Protein AF-A0A7J3DI89-F1 (afdb_monomer)

pLDDT: mean 82.41, std 19.72, range [38.94, 98.44]

Secondary structure (DSSP, 8-state):
---------------------------------------------------HHHHHHHHHHHHHHHHHHHHHHHHHHHHHHHHHHHHHHHHHHHHHHHHHHHHHHHHHHHHHHHHHHHHHHHHHHHHHHHHHHHHHHHHHHHHHHHHHHHHHT-BSTTS-B-HHHHHHHHHHHHHHHHHHHHHHHHHHHHHHHHHHHHHHHHHHHHHHHHHHHHHHHHHHHHHHHHHHHHHHHHHHHHHHHHHHHHHHHHHHHHHHHHHT-

Structure (mmCIF, N/CA/C/O backbone):
data_AF-A0A7J3DI89-F1
#
_entry.id   AF-A0A7J3DI89-F1
#
loop_
_atom_site.group_PDB
_atom_site.id
_atom_site.type_symbol
_atom_site.label_atom_id
_atom_site.label_alt_id
_atom_site.label_comp_id
_atom_site.label_asym_id
_atom_site.label_entity_id
_atom_site.label_seq_id
_atom_site.pdbx_PDB_ins_code
_atom_site.Cartn_x
_atom_site.Cartn_y
_atom_site.Cartn_z
_atom_site.occupancy
_atom_site.B_iso_or_equiv
_atom_site.auth_seq_id
_atom_site.auth_comp_id
_atom_site.auth_asym_id
_atom_site.auth_atom_id
_atom_site.pdbx_PDB_model_num
ATOM 1 N N . MET A 1 1 ? 3.814 -34.323 23.844 1.00 44.25 1 MET A N 1
ATOM 2 C CA . MET A 1 1 ? 3.092 -33.274 23.099 1.00 44.25 1 MET A CA 1
ATOM 3 C C . MET A 1 1 ? 3.954 -32.032 23.257 1.00 44.25 1 MET A C 1
ATOM 5 O O . MET A 1 1 ? 3.840 -31.385 24.275 1.00 44.25 1 MET A O 1
ATOM 9 N N . GLY A 1 2 ? 5.024 -31.826 22.499 1.00 40.09 2 GLY A N 1
ATOM 10 C CA . GLY A 1 2 ? 5.117 -31.860 21.042 1.00 40.09 2 GLY A CA 1
ATOM 11 C C . GLY A 1 2 ? 5.154 -30.407 20.564 1.00 40.09 2 GLY A C 1
ATOM 12 O O . GLY A 1 2 ? 4.215 -29.974 19.911 1.00 40.09 2 GLY A O 1
ATOM 13 N N . GLU A 1 3 ? 6.165 -29.668 21.029 1.00 50.03 3 GLU A N 1
ATOM 14 C CA . GLU A 1 3 ? 6.435 -28.261 20.726 1.00 50.03 3 GLU A CA 1
ATOM 15 C C . GLU A 1 3 ? 7.038 -28.145 19.322 1.00 50.03 3 GLU A C 1
ATOM 17 O O . GLU A 1 3 ? 7.956 -28.890 18.981 1.00 50.03 3 GLU A O 1
ATOM 22 N N . HIS A 1 4 ? 6.526 -27.212 18.522 1.00 48.00 4 HIS A N 1
ATOM 23 C CA . HIS A 1 4 ? 7.182 -26.718 17.315 1.00 48.00 4 HIS A CA 1
ATOM 24 C C . HIS A 1 4 ? 6.961 -25.205 17.246 1.00 48.00 4 HIS A C 1
ATOM 26 O O . HIS A 1 4 ? 5.908 -24.732 16.825 1.00 48.00 4 HIS A O 1
ATOM 32 N N . GLU A 1 5 ? 7.966 -24.469 17.712 1.00 47.12 5 GLU A N 1
ATOM 33 C CA . GLU A 1 5 ? 8.233 -23.089 17.322 1.00 47.12 5 GLU A CA 1
ATOM 34 C C . GLU A 1 5 ? 9.049 -23.137 16.022 1.00 47.12 5 GLU A C 1
ATOM 36 O O . GLU A 1 5 ? 10.119 -23.745 15.978 1.00 47.12 5 GLU A O 1
ATOM 41 N N . GLU A 1 6 ? 8.539 -22.535 14.948 1.00 48.19 6 GLU A N 1
ATOM 42 C CA . GLU A 1 6 ? 9.318 -22.252 13.739 1.00 48.19 6 GLU A CA 1
ATOM 43 C C . GLU A 1 6 ? 9.561 -20.741 13.662 1.00 48.19 6 GLU A C 1
ATOM 45 O O . GLU A 1 6 ? 8.720 -19.963 13.209 1.00 48.19 6 GLU A O 1
ATOM 50 N N . GLU A 1 7 ? 10.735 -20.327 14.137 1.00 38.94 7 GLU A N 1
ATOM 51 C CA . GLU A 1 7 ? 11.311 -19.012 13.877 1.00 38.94 7 GLU A CA 1
ATOM 52 C C . GLU A 1 7 ? 11.854 -18.965 12.441 1.00 38.94 7 GLU A C 1
ATOM 54 O O . GLU A 1 7 ? 12.859 -19.594 12.104 1.00 38.94 7 GLU A O 1
ATOM 59 N N . HIS A 1 8 ? 11.220 -18.173 11.577 1.00 42.50 8 HIS A N 1
ATOM 60 C CA . HIS A 1 8 ? 11.793 -17.803 10.286 1.00 42.50 8 HIS A CA 1
ATOM 61 C C . HIS A 1 8 ? 12.738 -16.605 10.448 1.00 42.50 8 HIS A C 1
ATOM 63 O O . HIS A 1 8 ? 12.342 -15.447 10.322 1.00 42.50 8 HIS A O 1
ATOM 69 N N . VAL A 1 9 ? 14.019 -16.894 10.681 1.00 42.16 9 VAL A N 1
ATOM 70 C CA . VAL A 1 9 ? 15.119 -15.938 10.501 1.00 42.16 9 VAL A CA 1
ATOM 71 C C . VAL A 1 9 ? 15.493 -15.922 9.018 1.00 42.16 9 VAL A C 1
ATOM 73 O O . VAL A 1 9 ? 16.130 -16.845 8.511 1.00 42.16 9 VAL A O 1
ATOM 76 N N . ILE A 1 10 ? 15.086 -14.878 8.294 1.00 48.75 10 ILE A N 1
ATOM 77 C CA . ILE A 1 10 ? 15.559 -14.643 6.926 1.00 48.75 10 ILE A CA 1
ATOM 78 C C . ILE A 1 10 ? 16.937 -13.987 7.010 1.00 48.75 10 ILE A C 1
ATOM 80 O O . ILE A 1 10 ? 17.085 -12.819 7.372 1.00 48.75 10 ILE A O 1
ATOM 84 N N . ALA A 1 11 ? 17.945 -14.788 6.674 1.00 40.91 11 ALA A N 1
ATOM 85 C CA . ALA A 1 11 ? 19.331 -14.397 6.504 1.00 40.91 11 ALA A CA 1
ATOM 86 C C . ALA A 1 11 ? 19.460 -13.212 5.532 1.00 40.91 11 ALA A C 1
ATOM 88 O O . ALA A 1 11 ? 19.105 -13.305 4.358 1.00 40.91 11 ALA A O 1
ATOM 89 N N . SER A 1 12 ? 20.008 -12.107 6.034 1.00 43.69 12 SER A N 1
ATOM 90 C CA . SER A 1 12 ? 20.491 -10.975 5.242 1.00 43.69 12 SER A CA 1
ATOM 91 C C . SER A 1 12 ? 22.017 -11.011 5.227 1.00 43.69 12 SER A C 1
ATOM 93 O O . SER A 1 12 ? 22.670 -10.151 5.801 1.00 43.69 12 SER A O 1
ATOM 95 N N . ASP A 1 13 ? 22.574 -12.037 4.591 1.00 48.53 13 ASP A N 1
ATOM 96 C CA . ASP A 1 13 ? 23.994 -12.134 4.264 1.00 48.53 13 ASP A CA 1
ATOM 97 C C . ASP A 1 13 ? 24.082 -12.420 2.770 1.00 48.53 13 ASP A C 1
ATOM 99 O O . ASP A 1 13 ? 23.703 -13.502 2.340 1.00 48.53 13 ASP A O 1
ATOM 103 N N . ILE A 1 14 ? 24.499 -11.417 1.994 1.00 47.44 14 ILE A N 1
ATOM 104 C CA . ILE A 1 14 ? 25.192 -11.469 0.692 1.00 47.44 14 ILE A CA 1
ATOM 105 C C . ILE A 1 14 ? 25.153 -10.033 0.145 1.00 47.44 14 ILE A C 1
ATOM 107 O O . ILE A 1 14 ? 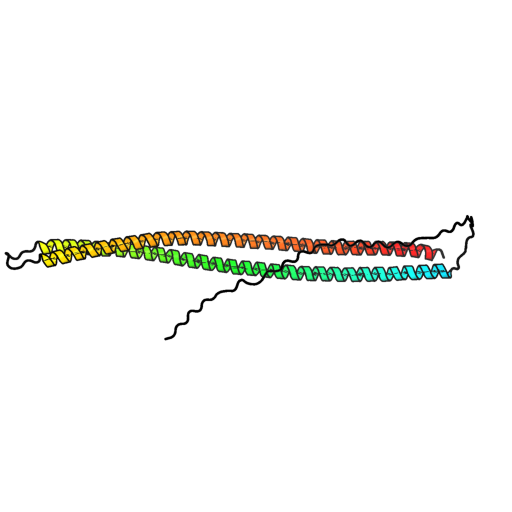24.157 -9.607 -0.431 1.00 47.44 14 ILE A O 1
ATOM 111 N N . LEU A 1 15 ? 26.233 -9.275 0.370 1.00 42.22 15 LEU A N 1
ATOM 112 C CA . LEU A 1 15 ? 26.910 -8.411 -0.617 1.00 42.22 15 LEU A CA 1
ATOM 113 C C . LEU A 1 15 ? 27.990 -7.552 0.065 1.00 42.22 15 LEU A C 1
ATOM 115 O O . LEU A 1 15 ? 27.934 -6.327 0.112 1.00 42.22 15 LEU A O 1
ATOM 119 N N . GLU A 1 16 ? 29.048 -8.215 0.527 1.00 46.34 16 GLU A N 1
ATOM 120 C CA . GLU A 1 16 ? 30.387 -7.632 0.493 1.00 46.34 16 GLU A CA 1
ATOM 121 C C . GLU A 1 16 ? 31.036 -8.002 -0.847 1.00 46.34 16 GLU A C 1
ATOM 123 O O . GLU A 1 16 ? 31.218 -9.186 -1.136 1.00 46.34 16 GLU A O 1
ATOM 128 N N . LYS A 1 17 ? 31.457 -7.006 -1.637 1.00 47.22 17 LYS A N 1
ATOM 129 C CA . LYS A 1 17 ? 32.813 -7.005 -2.215 1.00 47.22 17 LYS A CA 1
ATOM 130 C C . LYS A 1 17 ? 33.185 -5.661 -2.838 1.00 47.22 17 LYS A C 1
ATOM 132 O O . LYS A 1 17 ? 32.788 -5.307 -3.942 1.00 47.22 17 LYS A O 1
ATOM 137 N N . LYS A 1 18 ? 34.047 -4.957 -2.100 1.00 48.12 18 LYS A N 1
ATOM 138 C CA . LYS A 1 18 ? 35.023 -3.980 -2.593 1.00 48.12 18 LYS A CA 1
ATOM 139 C C . LYS A 1 18 ? 35.727 -4.484 -3.858 1.00 48.12 18 LYS A C 1
ATOM 141 O O . LYS A 1 18 ? 36.317 -5.561 -3.841 1.00 48.12 18 LYS A O 1
ATOM 146 N N . SER A 1 19 ? 35.848 -3.620 -4.860 1.00 42.22 19 SER A N 1
ATOM 147 C CA . SER A 1 19 ? 36.993 -3.633 -5.775 1.00 42.22 19 SER A CA 1
ATOM 148 C C . SER A 1 19 ? 37.432 -2.199 -6.060 1.00 42.22 19 SER A C 1
ATOM 150 O O . SER A 1 19 ? 36.927 -1.535 -6.962 1.00 42.22 19 SER A O 1
ATOM 152 N N . GLY A 1 20 ? 38.375 -1.714 -5.252 1.00 45.75 20 GLY A N 1
ATOM 153 C CA . GLY A 1 20 ? 39.183 -0.555 -5.602 1.00 45.75 20 GLY A CA 1
ATOM 154 C C . GLY A 1 20 ? 40.185 -0.969 -6.674 1.00 45.75 20 GLY A C 1
ATOM 155 O O . GLY A 1 20 ? 41.036 -1.819 -6.422 1.00 45.75 20 GLY A O 1
ATOM 156 N N . VAL A 1 21 ? 40.083 -0.378 -7.861 1.00 44.47 21 VAL A N 1
ATOM 157 C CA . VAL A 1 21 ? 41.100 -0.515 -8.906 1.00 44.47 21 VAL A CA 1
ATOM 158 C C . VAL A 1 21 ? 41.979 0.729 -8.868 1.00 44.47 21 VAL A C 1
ATOM 160 O O . VAL A 1 21 ? 41.596 1.820 -9.280 1.00 44.47 21 VAL A O 1
ATOM 163 N N . ARG A 1 22 ? 43.168 0.529 -8.303 1.00 40.88 22 ARG A N 1
ATOM 164 C CA . ARG A 1 22 ? 44.315 1.433 -8.296 1.00 40.88 22 ARG A CA 1
ATOM 165 C C . ARG A 1 22 ? 44.999 1.312 -9.659 1.00 40.88 22 ARG A C 1
ATOM 167 O O . ARG A 1 22 ? 45.504 0.244 -9.987 1.00 40.88 22 ARG A O 1
ATOM 174 N N . ILE A 1 23 ? 45.004 2.379 -10.454 1.00 46.69 23 ILE A N 1
ATOM 175 C CA . ILE A 1 23 ? 45.762 2.423 -11.711 1.00 46.69 23 ILE A CA 1
ATOM 176 C C . ILE A 1 23 ? 47.217 2.752 -11.363 1.00 46.69 23 ILE A C 1
ATOM 178 O O . ILE A 1 23 ? 47.553 3.891 -11.039 1.00 46.69 23 ILE A O 1
ATOM 182 N N . GLU A 1 24 ? 48.072 1.731 -11.388 1.00 40.06 24 GLU A N 1
ATOM 183 C CA . GLU A 1 24 ? 49.523 1.889 -11.350 1.00 40.06 24 GLU A CA 1
ATOM 184 C C . GLU A 1 24 ? 50.034 2.360 -12.716 1.00 40.06 24 GLU A C 1
ATOM 186 O O . GLU A 1 24 ? 49.831 1.727 -13.751 1.00 40.06 24 GLU A O 1
ATOM 191 N N . LYS A 1 25 ? 50.712 3.507 -12.695 1.00 44.59 25 LYS A N 1
ATOM 192 C CA . LYS A 1 25 ? 51.474 4.077 -13.803 1.00 44.59 25 LYS A CA 1
ATOM 193 C C . LYS A 1 25 ? 52.801 3.317 -13.875 1.00 44.59 25 LYS A C 1
ATOM 195 O O . LYS A 1 25 ? 53.619 3.451 -12.967 1.00 44.59 25 LYS A O 1
ATOM 200 N N . LYS A 1 26 ? 53.016 2.519 -14.923 1.00 49.62 26 LYS A N 1
ATOM 201 C CA . LYS A 1 26 ? 54.309 1.877 -15.188 1.00 49.62 26 LYS A CA 1
ATOM 202 C C . LYS A 1 26 ? 54.977 2.554 -16.380 1.00 49.62 26 LYS A C 1
ATOM 204 O O . LYS A 1 26 ? 54.492 2.482 -17.504 1.00 49.62 26 LYS A O 1
ATOM 209 N N . GLU A 1 27 ? 56.063 3.255 -16.082 1.00 43.47 27 GLU A N 1
ATOM 210 C CA . GLU A 1 27 ? 57.049 3.728 -17.044 1.00 43.47 27 GLU A CA 1
ATOM 211 C C . GLU A 1 27 ? 57.830 2.528 -17.596 1.00 43.47 27 GLU A C 1
ATOM 213 O O . GLU A 1 27 ? 58.336 1.718 -16.821 1.00 43.47 27 GLU A O 1
ATOM 218 N N . GLU A 1 28 ? 58.002 2.449 -18.916 1.00 42.56 28 GLU A N 1
ATOM 219 C CA . GLU A 1 28 ? 59.123 1.722 -19.514 1.00 42.56 28 GLU A CA 1
ATOM 220 C C . GLU A 1 28 ? 59.880 2.633 -20.483 1.00 42.56 28 GLU A C 1
ATOM 222 O O . GLU A 1 28 ? 59.472 2.920 -21.606 1.00 42.56 28 GLU A O 1
ATOM 227 N N . LYS A 1 29 ? 61.025 3.087 -19.976 1.00 43.28 29 LYS A N 1
ATOM 228 C CA . LYS A 1 29 ? 62.198 3.559 -20.705 1.00 43.28 29 LYS A CA 1
ATOM 229 C C . LYS A 1 29 ? 62.869 2.350 -21.364 1.00 43.28 29 LYS A C 1
ATOM 231 O O . LYS A 1 29 ? 63.247 1.432 -20.641 1.00 43.28 29 LYS A O 1
ATOM 236 N N . LYS A 1 30 ? 63.165 2.402 -22.666 1.00 47.31 30 LYS A N 1
ATOM 237 C CA . LYS A 1 30 ? 64.390 1.792 -23.216 1.00 47.31 30 LYS A CA 1
ATOM 238 C C . LYS A 1 30 ? 64.974 2.648 -24.334 1.00 47.31 30 LYS A C 1
ATOM 240 O O . LYS A 1 30 ? 64.349 2.895 -25.359 1.00 47.31 30 LYS A O 1
ATOM 245 N N . GLU A 1 31 ? 66.190 3.098 -24.056 1.00 42.34 31 GLU A N 1
ATOM 246 C CA . GLU A 1 31 ? 67.133 3.757 -24.947 1.00 42.34 31 GLU A CA 1
ATOM 247 C C . GLU A 1 31 ? 67.659 2.785 -26.013 1.00 42.34 31 GLU A C 1
ATOM 249 O O . GLU A 1 31 ? 67.883 1.605 -25.742 1.00 42.34 31 GLU A O 1
ATOM 254 N N . GLY A 1 32 ? 67.947 3.324 -27.195 1.00 43.09 32 GLY A N 1
ATOM 255 C CA . GLY A 1 32 ? 68.775 2.701 -28.223 1.00 43.09 32 GLY A CA 1
ATOM 256 C C . GLY A 1 32 ? 69.423 3.794 -29.070 1.00 43.09 32 GLY A C 1
ATOM 257 O O . GLY A 1 32 ? 68.753 4.428 -29.877 1.00 43.09 32 GLY A O 1
ATOM 258 N N . LYS A 1 33 ? 70.708 4.052 -28.810 1.00 41.81 33 LYS A N 1
ATOM 259 C CA . LYS A 1 33 ? 71.584 5.025 -29.483 1.00 41.81 33 LYS A CA 1
ATOM 260 C C . LYS A 1 33 ? 71.976 4.573 -30.904 1.00 41.81 33 LYS A C 1
ATOM 262 O O . LYS A 1 33 ? 72.326 3.410 -31.053 1.00 41.81 33 LYS A O 1
ATOM 267 N N . GLU A 1 34 ? 71.952 5.534 -31.843 1.00 40.03 34 GLU A N 1
ATOM 268 C CA . GLU A 1 34 ? 72.928 5.905 -32.913 1.00 40.03 34 GLU A CA 1
ATOM 269 C C . GLU A 1 34 ? 73.660 4.830 -33.769 1.00 40.03 34 GLU A C 1
ATOM 271 O O . GLU A 1 34 ? 73.941 3.748 -33.264 1.00 40.03 34 GLU A O 1
ATOM 276 N N . PRO A 1 35 ? 74.056 5.111 -35.046 1.00 53.78 35 PRO A N 1
ATOM 277 C CA . PRO A 1 35 ? 74.720 6.364 -35.455 1.00 53.78 35 PRO A CA 1
ATOM 278 C C . PRO A 1 35 ? 74.374 6.978 -36.833 1.00 53.78 35 PRO A C 1
ATOM 280 O O . PRO A 1 35 ? 73.856 6.335 -37.742 1.00 53.78 35 PRO A O 1
ATOM 283 N N . GLU A 1 36 ? 74.728 8.266 -36.933 1.00 46.75 36 GLU A N 1
ATOM 284 C CA . GLU A 1 36 ? 75.221 9.030 -38.093 1.00 46.75 36 GLU A CA 1
ATOM 285 C C . GLU A 1 36 ? 75.273 8.343 -39.472 1.00 46.75 36 GLU A C 1
ATOM 287 O O . GLU A 1 36 ? 75.928 7.315 -39.645 1.00 46.75 36 GLU A O 1
ATOM 292 N N . LYS A 1 37 ? 74.788 9.060 -40.500 1.00 43.22 37 LYS A N 1
ATOM 293 C CA . LYS A 1 37 ? 75.563 9.314 -41.731 1.00 43.22 37 LYS A CA 1
ATOM 294 C C . LYS A 1 37 ? 74.991 10.475 -42.551 1.00 43.22 37 LYS A C 1
ATOM 296 O O . LYS A 1 37 ? 73.831 10.476 -42.948 1.00 43.22 37 LYS A O 1
ATOM 301 N N . ARG A 1 38 ? 75.866 11.450 -42.813 1.00 48.59 38 ARG A N 1
ATOM 302 C CA . ARG A 1 38 ? 75.737 12.505 -43.825 1.00 48.59 38 ARG A CA 1
ATOM 303 C C . ARG A 1 38 ? 75.663 11.905 -45.238 1.00 48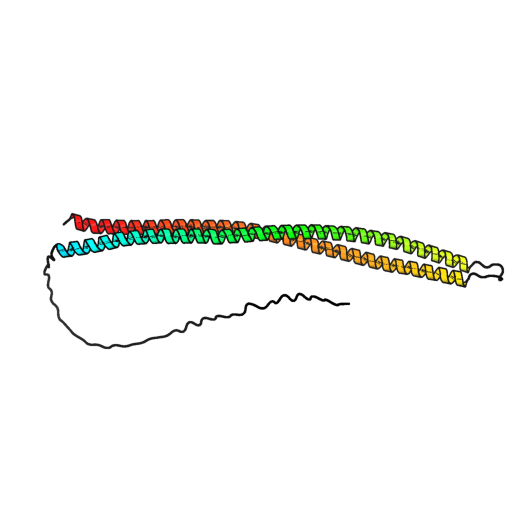.59 38 ARG A C 1
ATOM 305 O O . ARG A 1 38 ? 76.449 11.017 -45.554 1.00 48.59 38 ARG A O 1
ATOM 312 N N . ALA A 1 39 ? 74.811 12.480 -46.079 1.00 44.38 39 ALA A N 1
ATOM 313 C CA . ALA A 1 39 ? 74.969 12.608 -47.533 1.00 44.38 39 ALA A CA 1
ATOM 314 C C . ALA A 1 39 ? 74.080 13.803 -47.931 1.00 44.38 39 ALA A C 1
ATOM 316 O O . ALA A 1 39 ? 72.875 13.776 -47.706 1.00 44.38 39 ALA A O 1
ATOM 317 N N . GLU A 1 40 ? 74.628 14.996 -48.160 1.00 41.38 40 GLU A N 1
ATOM 318 C CA . GLU A 1 40 ? 75.120 15.467 -49.466 1.00 41.38 40 GLU A CA 1
ATOM 319 C C . GLU A 1 40 ? 74.188 15.115 -50.633 1.00 41.38 40 GLU A C 1
ATOM 321 O O . GLU A 1 40 ? 73.841 13.960 -50.867 1.00 41.38 40 GLU A O 1
ATOM 326 N N . GLY A 1 41 ? 73.723 16.173 -51.300 1.00 48.62 41 GLY A N 1
ATOM 327 C CA . GLY A 1 41 ? 72.576 16.159 -52.192 1.00 48.62 41 GLY A CA 1
ATOM 328 C C . GLY A 1 41 ? 72.761 15.399 -53.497 1.00 48.62 41 GLY A C 1
ATOM 329 O O . GLY A 1 41 ? 73.869 15.090 -53.907 1.00 48.62 41 GLY A O 1
ATOM 330 N N . ILE A 1 42 ? 71.632 15.207 -54.177 1.00 44.56 42 ILE A N 1
ATOM 331 C CA . ILE A 1 42 ? 71.514 15.146 -55.635 1.00 44.56 42 ILE A CA 1
ATOM 332 C C . ILE A 1 42 ? 70.158 15.781 -55.974 1.00 44.56 42 ILE A C 1
ATOM 334 O O . ILE A 1 42 ? 69.094 15.211 -55.729 1.00 44.56 42 ILE A O 1
ATOM 338 N N . GLU A 1 43 ? 70.204 16.987 -56.539 1.00 49.50 43 GLU A N 1
ATOM 339 C CA . GLU A 1 43 ? 69.162 17.460 -57.441 1.00 49.50 43 GLU A CA 1
ATOM 340 C C . GLU A 1 43 ? 69.122 16.503 -58.637 1.00 49.50 43 GLU A C 1
ATOM 342 O O . GLU A 1 43 ? 70.091 16.354 -59.379 1.00 49.50 43 GLU A O 1
ATOM 347 N N . GLY A 1 44 ? 67.995 15.818 -58.800 1.00 41.09 44 GLY A N 1
ATOM 348 C CA . GLY A 1 44 ? 67.811 14.812 -59.834 1.00 41.09 44 GLY A CA 1
ATOM 349 C C . GLY A 1 44 ? 66.357 14.733 -60.260 1.00 41.09 44 GLY A C 1
ATOM 350 O O . GLY A 1 44 ? 65.687 13.736 -60.017 1.00 41.09 44 GLY A O 1
ATOM 351 N N . LYS A 1 45 ? 65.870 15.781 -60.934 1.00 49.09 45 LYS A N 1
ATOM 352 C CA . LYS A 1 45 ? 64.738 15.661 -61.862 1.00 49.09 45 LYS A CA 1
ATOM 353 C C . LYS A 1 45 ? 65.087 14.588 -62.899 1.00 49.09 45 LYS A C 1
ATOM 355 O O . LYS A 1 45 ? 65.791 14.876 -63.862 1.00 49.09 45 LYS A O 1
ATOM 360 N N . LYS A 1 46 ? 64.577 13.370 -62.736 1.00 43.09 46 LYS A N 1
ATOM 361 C CA . LYS A 1 46 ? 64.381 12.425 -63.840 1.00 43.09 46 LYS A CA 1
ATOM 362 C C . LYS A 1 46 ? 63.032 11.753 -63.655 1.00 43.09 46 LYS A C 1
ATOM 364 O O . LYS A 1 46 ? 62.821 11.017 -62.696 1.00 43.09 46 LYS A O 1
ATOM 369 N N . GLY A 1 47 ? 62.121 12.073 -64.571 1.00 50.91 47 GLY A N 1
ATOM 370 C CA . GLY A 1 47 ? 60.852 11.385 -64.721 1.00 50.91 47 GLY A CA 1
ATOM 371 C C . GLY A 1 47 ? 61.130 9.914 -64.970 1.00 50.91 47 GLY A C 1
ATOM 372 O O . GLY A 1 47 ? 61.642 9.536 -66.019 1.00 50.91 47 GLY A O 1
ATOM 373 N N . VAL A 1 48 ? 60.828 9.094 -63.973 1.00 46.31 48 VAL A N 1
ATOM 374 C CA . VAL A 1 48 ? 60.625 7.674 -64.195 1.00 46.31 48 VAL A CA 1
ATOM 375 C C . VAL A 1 48 ? 59.181 7.577 -64.660 1.00 46.31 48 VAL A C 1
ATOM 377 O O . VAL A 1 48 ? 58.256 7.626 -63.851 1.00 46.31 48 VAL A O 1
ATOM 380 N N . GLU A 1 49 ? 58.990 7.515 -65.978 1.00 51.50 49 GLU A N 1
ATOM 381 C CA . GLU A 1 49 ? 57.796 6.937 -66.596 1.00 51.50 49 GLU A CA 1
ATOM 382 C C . GLU A 1 49 ? 57.707 5.477 -66.128 1.00 51.50 49 GLU A C 1
ATOM 384 O O . GLU A 1 49 ? 58.136 4.536 -66.790 1.00 51.50 49 GLU A O 1
ATOM 389 N N . GLY A 1 50 ? 57.248 5.302 -64.889 1.00 49.22 50 GLY A N 1
ATOM 390 C CA . GLY A 1 50 ? 56.999 4.009 -64.284 1.00 49.22 50 GLY A CA 1
ATOM 391 C C . GLY A 1 50 ? 55.862 3.345 -65.041 1.00 49.22 50 GLY A C 1
ATOM 392 O O . GLY A 1 50 ? 54.777 3.914 -65.169 1.00 49.22 50 GLY A O 1
ATOM 393 N N . ALA A 1 51 ? 56.159 2.161 -65.562 1.00 55.66 51 ALA A N 1
ATOM 394 C CA . ALA A 1 51 ? 55.335 1.384 -66.467 1.00 55.66 51 ALA A CA 1
ATOM 395 C C . ALA A 1 51 ? 53.835 1.356 -66.086 1.00 55.66 51 ALA A C 1
ATOM 397 O O . ALA A 1 51 ? 53.499 1.251 -64.901 1.00 55.66 51 ALA A O 1
ATOM 398 N N . PRO A 1 52 ? 52.926 1.347 -67.081 1.00 63.72 52 PRO A N 1
ATOM 399 C CA . PRO A 1 52 ? 51.465 1.327 -66.895 1.00 63.72 52 PRO A CA 1
ATOM 400 C C . PRO A 1 52 ? 50.954 0.237 -65.929 1.00 63.72 52 PRO A C 1
ATOM 402 O O . PRO A 1 52 ? 49.915 0.392 -65.291 1.00 63.72 52 PRO A O 1
ATOM 405 N N . VAL A 1 53 ? 51.729 -0.834 -65.742 1.00 67.25 53 VAL A N 1
ATOM 406 C CA . VAL A 1 53 ? 51.441 -1.967 -64.849 1.00 67.25 53 VAL A CA 1
ATOM 407 C C . VAL A 1 53 ? 51.405 -1.578 -63.357 1.00 67.25 53 VAL A C 1
ATOM 409 O O . VAL A 1 53 ? 50.592 -2.113 -62.600 1.00 67.25 53 VAL A O 1
ATOM 412 N N . VAL A 1 54 ? 52.233 -0.622 -62.912 1.00 73.12 54 VAL A N 1
ATOM 413 C CA . VAL A 1 54 ? 52.290 -0.219 -61.489 1.00 73.12 54 VAL A CA 1
ATOM 414 C C . VAL A 1 54 ? 51.055 0.601 -61.105 1.00 73.12 54 VAL A C 1
ATOM 416 O O . VAL A 1 54 ? 50.454 0.359 -60.059 1.00 73.12 54 VAL A O 1
ATOM 419 N N . LYS A 1 55 ? 50.619 1.515 -61.983 1.00 71.38 55 LYS A N 1
ATOM 420 C CA . LYS A 1 55 ? 49.393 2.309 -61.789 1.00 71.38 55 LYS A CA 1
ATOM 421 C C . LYS A 1 55 ? 48.142 1.429 -61.759 1.00 71.38 55 LYS A C 1
ATOM 423 O O . LYS A 1 55 ? 47.288 1.618 -60.897 1.00 71.38 55 LYS A O 1
ATOM 428 N N . LEU A 1 56 ? 48.071 0.422 -62.634 1.00 76.50 56 LEU A N 1
ATOM 429 C CA . LEU A 1 56 ? 46.970 -0.544 -62.651 1.00 76.50 56 LEU A CA 1
ATOM 430 C C . LEU A 1 56 ? 46.866 -1.311 -61.324 1.00 76.50 56 LEU A C 1
ATOM 432 O O . LEU A 1 56 ? 45.783 -1.431 -60.758 1.00 76.50 56 LEU A O 1
ATOM 436 N N . THR A 1 57 ? 48.000 -1.784 -60.802 1.00 79.25 57 THR A N 1
ATOM 437 C CA . THR A 1 57 ? 48.043 -2.535 -59.538 1.00 79.25 57 THR A CA 1
ATOM 438 C C . THR A 1 57 ? 47.566 -1.686 -58.359 1.00 79.25 57 THR A C 1
ATOM 440 O O . THR A 1 57 ? 46.758 -2.148 -57.557 1.00 79.25 57 THR A O 1
ATOM 443 N N . ILE A 1 58 ? 48.003 -0.424 -58.278 1.00 80.38 58 ILE A N 1
ATOM 444 C CA . ILE A 1 58 ? 47.570 0.510 -57.227 1.00 80.38 58 ILE A CA 1
ATOM 445 C C . ILE A 1 58 ? 46.056 0.757 -57.304 1.00 80.38 58 ILE A C 1
ATOM 447 O O . ILE A 1 58 ? 45.375 0.696 -56.281 1.00 80.38 58 ILE A O 1
ATOM 451 N N . ASN A 1 59 ? 45.509 0.954 -58.506 1.00 77.25 59 ASN A N 1
ATOM 452 C CA . ASN A 1 59 ? 44.076 1.192 -58.695 1.00 77.25 59 ASN A CA 1
ATOM 453 C C . ASN A 1 59 ? 43.217 -0.028 -58.329 1.00 77.25 59 ASN A C 1
ATOM 455 O O . ASN A 1 59 ? 42.173 0.131 -57.701 1.00 77.25 59 ASN A O 1
ATOM 459 N N . ILE A 1 60 ? 43.666 -1.247 -58.650 1.00 82.12 60 ILE A N 1
ATOM 460 C CA . ILE A 1 60 ? 42.979 -2.488 -58.248 1.00 82.12 60 ILE A CA 1
ATOM 461 C C . ILE A 1 60 ? 42.977 -2.640 -56.722 1.00 82.12 60 ILE A C 1
ATOM 463 O O . ILE A 1 60 ? 41.956 -3.016 -56.140 1.00 82.12 60 ILE A O 1
ATOM 467 N N . VAL A 1 61 ? 44.092 -2.321 -56.060 1.00 84.19 61 VAL A N 1
ATOM 468 C CA . VAL A 1 61 ? 44.184 -2.358 -54.594 1.00 84.19 61 VAL A CA 1
ATOM 469 C C . VAL A 1 61 ? 43.240 -1.328 -53.971 1.00 84.19 61 VAL A C 1
ATOM 471 O O . VAL A 1 61 ? 42.463 -1.687 -53.088 1.00 84.19 61 VAL A O 1
ATOM 474 N N . LEU A 1 62 ? 43.229 -0.084 -54.461 1.00 80.25 62 LEU A N 1
ATOM 475 C CA . LEU A 1 62 ? 42.322 0.966 -53.979 1.00 80.25 62 LEU A CA 1
ATOM 476 C C . LEU A 1 62 ? 40.845 0.605 -54.186 1.00 80.25 62 LEU A C 1
ATOM 478 O O . LEU A 1 62 ? 40.042 0.776 -53.270 1.00 80.25 62 LEU A O 1
ATOM 482 N N . LEU A 1 63 ? 40.493 0.047 -55.348 1.00 81.06 63 LEU A N 1
ATOM 483 C CA . LEU A 1 63 ? 39.139 -0.434 -55.628 1.00 81.06 63 LEU A CA 1
ATOM 484 C C . LEU A 1 63 ? 38.739 -1.566 -54.673 1.00 81.06 63 LEU A C 1
ATOM 486 O O . LEU A 1 63 ? 37.627 -1.568 -54.151 1.00 81.06 63 LEU A O 1
ATOM 490 N N . SER A 1 64 ? 39.655 -2.496 -54.399 1.00 85.69 64 SER A N 1
ATOM 491 C CA . SER A 1 64 ? 39.419 -3.597 -53.460 1.00 85.69 64 SER A CA 1
ATOM 492 C C . SER A 1 64 ? 39.182 -3.069 -52.047 1.00 85.69 64 SER A C 1
ATOM 494 O O . SER A 1 64 ? 38.172 -3.407 -51.43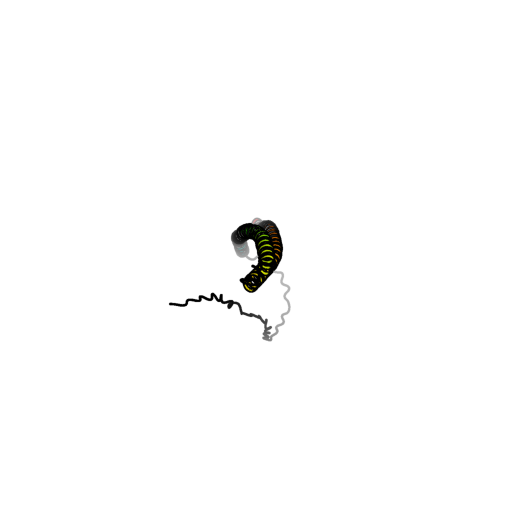2 1.00 85.69 64 SER A O 1
ATOM 496 N N . PHE A 1 65 ? 40.049 -2.177 -51.552 1.00 85.19 65 PHE A N 1
ATOM 497 C CA . PHE A 1 65 ? 39.844 -1.503 -50.266 1.00 85.19 65 PHE A CA 1
ATOM 498 C C . PHE A 1 65 ? 38.505 -0.773 -50.212 1.00 85.19 65 PHE A C 1
ATOM 500 O O . PHE A 1 65 ? 37.868 -0.761 -49.160 1.00 85.19 65 PHE A O 1
ATOM 507 N N . ALA A 1 66 ? 38.051 -0.214 -51.335 1.00 82.81 66 ALA A N 1
ATOM 508 C CA . ALA A 1 66 ? 36.781 0.480 -51.378 1.00 82.81 66 ALA A CA 1
ATOM 509 C C . ALA A 1 66 ? 35.555 -0.419 -51.310 1.00 82.81 66 ALA A C 1
ATOM 511 O O . ALA A 1 66 ? 34.633 -0.150 -50.540 1.00 82.81 66 ALA A O 1
ATOM 512 N N . VAL A 1 67 ? 35.572 -1.528 -52.041 1.00 84.94 67 VAL A N 1
ATOM 513 C CA . VAL A 1 67 ? 34.508 -2.532 -51.965 1.00 84.94 67 VAL A CA 1
ATOM 514 C C . VAL A 1 67 ? 34.474 -3.175 -50.577 1.00 84.94 67 VAL A C 1
ATOM 516 O O . VAL A 1 67 ? 33.409 -3.261 -49.968 1.00 84.94 67 VAL A O 1
ATOM 519 N N . PHE A 1 68 ? 35.629 -3.567 -50.028 1.00 88.12 68 PHE A N 1
ATOM 520 C CA . PHE A 1 68 ? 35.694 -4.146 -48.683 1.00 88.12 68 PHE A CA 1
ATOM 521 C C . PHE A 1 68 ? 35.308 -3.142 -47.593 1.00 88.12 68 PHE A C 1
ATOM 523 O O . PHE A 1 68 ? 34.612 -3.515 -46.651 1.00 88.12 68 PHE A O 1
ATOM 530 N N . GLY A 1 69 ? 35.692 -1.871 -47.732 1.00 86.06 69 GLY A N 1
ATOM 531 C CA . GLY A 1 69 ? 35.290 -0.806 -46.816 1.00 86.06 69 GLY A CA 1
ATOM 532 C C . GLY A 1 69 ? 33.779 -0.565 -46.820 1.00 86.06 69 GLY A C 1
ATOM 533 O O . GLY A 1 69 ? 33.179 -0.446 -45.753 1.00 86.06 69 GLY A O 1
ATOM 534 N N . MET A 1 70 ? 33.144 -0.580 -47.996 1.00 86.62 70 MET A N 1
ATOM 535 C CA . MET A 1 70 ? 31.687 -0.469 -48.121 1.00 86.62 70 MET A CA 1
ATOM 536 C C . MET A 1 70 ? 30.967 -1.676 -47.501 1.00 86.62 70 MET A C 1
ATOM 538 O O . MET A 1 70 ? 30.023 -1.500 -46.733 1.00 86.62 70 MET A O 1
ATOM 542 N N . LEU A 1 71 ? 31.434 -2.899 -47.772 1.00 88.12 71 LEU A N 1
ATOM 543 C CA . LEU A 1 71 ? 30.878 -4.115 -47.167 1.00 88.12 71 LEU A CA 1
ATOM 544 C C . LEU A 1 71 ? 31.027 -4.117 -45.639 1.00 88.12 71 LEU A C 1
ATOM 546 O O . LEU A 1 71 ? 30.086 -4.478 -44.934 1.00 88.12 71 LEU A O 1
ATOM 550 N N . ALA A 1 72 ? 32.175 -3.671 -45.121 1.00 87.00 72 ALA A N 1
ATOM 551 C CA . ALA A 1 72 ? 32.402 -3.535 -43.687 1.00 87.00 72 ALA A CA 1
ATOM 552 C C . ALA A 1 72 ? 31.466 -2.493 -43.054 1.00 87.00 72 ALA A C 1
ATOM 554 O O . ALA A 1 72 ? 30.905 -2.756 -41.994 1.00 87.00 72 ALA A O 1
ATOM 555 N N . ALA A 1 73 ? 31.239 -1.348 -43.710 1.00 86.06 73 ALA A N 1
ATOM 556 C CA . ALA A 1 73 ? 30.309 -0.322 -43.232 1.00 86.06 73 ALA A CA 1
ATOM 557 C C . ALA A 1 73 ? 28.854 -0.823 -43.192 1.00 86.06 73 ALA A C 1
ATOM 559 O O . ALA A 1 73 ? 28.144 -0.570 -42.220 1.00 86.06 73 ALA A O 1
ATOM 560 N N . ILE A 1 74 ? 28.425 -1.584 -44.206 1.00 87.50 74 ILE A N 1
ATOM 561 C CA . ILE A 1 74 ? 27.104 -2.234 -44.237 1.00 87.50 74 ILE A CA 1
ATOM 562 C C . ILE A 1 74 ? 26.971 -3.244 -43.096 1.00 87.50 74 ILE A C 1
ATOM 564 O O . ILE A 1 74 ? 25.982 -3.227 -42.364 1.00 87.50 74 ILE A O 1
ATOM 568 N N . ALA A 1 75 ? 27.968 -4.115 -42.923 1.00 89.00 75 ALA A N 1
ATOM 569 C CA . ALA A 1 75 ? 27.958 -5.108 -41.856 1.00 89.00 75 ALA A CA 1
ATOM 570 C C . ALA A 1 75 ? 27.901 -4.442 -40.474 1.00 89.00 75 ALA A C 1
ATOM 572 O O . ALA A 1 75 ? 27.110 -4.846 -39.625 1.00 89.00 75 ALA A O 1
ATOM 573 N N . LEU A 1 76 ? 28.688 -3.383 -40.265 1.00 85.12 76 LEU A N 1
ATOM 574 C CA . LEU A 1 76 ? 28.718 -2.640 -39.008 1.00 85.12 76 LEU A CA 1
ATOM 575 C C . LEU A 1 76 ? 27.384 -1.930 -38.740 1.00 85.12 76 LEU A C 1
ATOM 577 O O . LEU A 1 76 ? 26.910 -1.967 -37.609 1.00 85.12 76 LEU A O 1
ATOM 581 N N . TYR A 1 77 ? 26.731 -1.380 -39.770 1.00 90.94 77 TYR A N 1
ATOM 582 C CA . TYR A 1 77 ? 25.382 -0.819 -39.654 1.00 90.94 77 TYR A CA 1
ATOM 583 C C . TYR A 1 77 ? 24.372 -1.855 -39.144 1.00 90.94 77 TYR A C 1
ATOM 585 O O . TYR A 1 77 ? 23.677 -1.579 -38.167 1.00 90.94 77 TYR A O 1
ATOM 593 N N . PHE A 1 78 ? 24.327 -3.051 -39.745 1.00 90.69 78 PHE A N 1
ATOM 594 C CA . PHE A 1 78 ? 23.414 -4.118 -39.315 1.00 90.69 78 PHE A CA 1
ATOM 595 C C . PHE A 1 78 ? 23.723 -4.632 -37.908 1.00 90.69 78 PHE A C 1
ATOM 597 O O . PHE A 1 78 ? 22.800 -4.914 -37.145 1.00 90.69 78 PHE A O 1
ATOM 604 N N . ILE A 1 79 ? 25.005 -4.737 -37.543 1.00 90.44 79 ILE A N 1
ATOM 605 C CA . ILE A 1 79 ? 25.408 -5.126 -36.187 1.00 90.44 79 ILE A CA 1
ATOM 606 C C . ILE A 1 79 ? 24.907 -4.092 -35.177 1.00 90.44 79 ILE A C 1
ATOM 608 O O . ILE A 1 79 ? 24.294 -4.470 -34.181 1.00 90.44 79 ILE A O 1
ATOM 612 N N . VAL A 1 80 ? 25.128 -2.799 -35.436 1.00 90.50 80 VAL A N 1
ATOM 613 C CA . VAL A 1 80 ? 24.678 -1.726 -34.541 1.00 90.50 80 VAL A CA 1
ATOM 614 C C . VAL A 1 80 ? 23.152 -1.675 -34.466 1.00 90.50 80 VAL A C 1
ATOM 616 O O . VAL A 1 80 ? 22.624 -1.577 -33.364 1.00 90.50 80 VAL A O 1
ATOM 619 N N . ASP A 1 81 ? 22.436 -1.797 -35.588 1.00 90.44 81 ASP A N 1
ATOM 620 C CA . ASP A 1 81 ? 20.965 -1.777 -35.593 1.00 90.44 81 ASP A CA 1
ATOM 621 C C . ASP A 1 81 ? 20.382 -2.949 -34.789 1.00 90.44 81 ASP A C 1
ATOM 623 O O . ASP A 1 81 ? 19.533 -2.748 -33.925 1.00 90.44 81 ASP A O 1
ATOM 627 N N . ASN A 1 82 ? 20.925 -4.157 -34.971 1.00 93.06 82 ASN A N 1
ATOM 628 C CA . ASN A 1 82 ? 20.504 -5.330 -34.207 1.00 93.06 82 ASN A CA 1
ATOM 629 C C . ASN A 1 82 ? 20.811 -5.191 -32.705 1.00 93.06 82 ASN A C 1
ATOM 631 O O . ASN A 1 82 ? 19.997 -5.577 -31.869 1.00 93.06 82 ASN A O 1
ATOM 635 N N . VAL A 1 83 ? 21.966 -4.620 -32.339 1.00 92.50 83 VAL A N 1
ATOM 636 C CA . VAL A 1 83 ? 22.306 -4.343 -30.932 1.00 92.50 83 VAL A CA 1
ATOM 637 C C . VAL A 1 83 ? 21.365 -3.296 -30.330 1.00 92.50 83 VAL A C 1
ATOM 639 O O . VAL A 1 83 ? 20.941 -3.455 -29.185 1.00 92.50 83 VAL A O 1
ATOM 642 N N . LEU A 1 84 ? 21.002 -2.252 -31.084 1.00 93.69 84 LEU A N 1
ATOM 643 C CA . LEU A 1 84 ? 20.045 -1.237 -30.640 1.00 93.69 84 LEU A CA 1
ATOM 644 C C . LEU A 1 84 ? 18.648 -1.831 -30.436 1.00 93.69 84 LEU A C 1
ATOM 646 O O . LEU A 1 84 ? 18.041 -1.586 -29.396 1.00 93.69 84 LEU A O 1
ATOM 650 N N . ASP A 1 85 ? 18.163 -2.651 -31.367 1.00 93.62 85 ASP A N 1
ATOM 651 C CA . ASP A 1 85 ? 16.843 -3.279 -31.262 1.00 93.62 85 ASP A CA 1
ATOM 652 C C . ASP A 1 85 ? 16.787 -4.287 -30.097 1.00 93.62 85 ASP A C 1
ATOM 654 O O . ASP A 1 85 ? 15.837 -4.275 -29.308 1.00 93.62 85 ASP A O 1
ATOM 658 N N . GLN A 1 86 ? 17.831 -5.106 -29.911 1.00 94.81 86 GLN A N 1
ATOM 659 C CA . GLN A 1 86 ? 17.935 -6.008 -28.755 1.00 94.81 86 GLN A CA 1
ATOM 660 C C . GLN A 1 86 ? 18.022 -5.243 -27.431 1.00 94.81 86 GLN A C 1
ATOM 662 O O . GLN A 1 86 ? 17.365 -5.613 -26.455 1.00 94.81 86 GLN A O 1
ATOM 667 N N . GLY A 1 87 ? 18.804 -4.161 -27.399 1.00 92.94 87 GLY A N 1
ATOM 668 C CA . GLY A 1 87 ? 18.907 -3.275 -26.244 1.00 92.94 87 GLY A CA 1
ATOM 669 C C . GLY A 1 87 ? 17.557 -2.655 -25.886 1.00 92.94 87 GLY A C 1
ATOM 670 O O . GLY A 1 87 ? 17.152 -2.706 -24.723 1.00 92.94 87 GLY A O 1
ATOM 671 N N . LYS A 1 88 ? 16.823 -2.142 -26.885 1.00 95.44 88 LYS A N 1
ATOM 672 C CA . LYS A 1 88 ? 15.481 -1.571 -26.703 1.00 95.44 88 LYS A CA 1
ATOM 673 C C . LYS A 1 88 ? 14.532 -2.606 -26.120 1.00 95.44 88 LYS A C 1
ATOM 675 O O . LYS A 1 88 ? 13.881 -2.334 -25.115 1.00 95.44 88 LYS A O 1
ATOM 680 N N . LEU A 1 89 ? 14.480 -3.796 -26.714 1.00 95.75 89 LEU A N 1
ATOM 681 C CA . LEU A 1 89 ? 13.585 -4.862 -26.273 1.00 95.75 89 LEU A CA 1
ATOM 682 C C . LEU A 1 89 ? 13.875 -5.288 -24.829 1.00 95.75 89 LEU A C 1
ATOM 684 O O . LEU A 1 89 ? 12.946 -5.423 -24.033 1.00 95.75 89 LEU A O 1
ATOM 688 N N . MET A 1 90 ? 15.152 -5.439 -24.463 1.00 95.19 90 MET A N 1
ATOM 689 C CA . MET A 1 90 ? 15.539 -5.801 -23.098 1.00 95.19 90 MET A CA 1
ATOM 690 C C . MET A 1 90 ? 15.118 -4.734 -22.080 1.00 95.19 90 MET A C 1
ATOM 692 O O . MET A 1 90 ? 14.597 -5.075 -21.017 1.00 95.19 90 MET A O 1
ATOM 696 N N . VAL A 1 91 ? 15.342 -3.453 -22.385 1.00 94.75 91 VAL A N 1
ATOM 697 C CA . VAL A 1 91 ? 14.990 -2.353 -21.477 1.00 94.75 91 VAL A CA 1
ATOM 698 C C . VAL A 1 91 ? 13.473 -2.207 -21.357 1.00 94.75 91 VAL A C 1
ATOM 700 O O . VAL A 1 91 ? 12.965 -2.154 -20.239 1.00 94.75 91 VAL A O 1
ATOM 703 N N . MET A 1 92 ? 12.740 -2.222 -22.473 1.00 95.00 92 MET A N 1
ATOM 704 C CA . MET A 1 92 ? 11.279 -2.078 -22.464 1.00 95.00 92 MET A CA 1
ATOM 705 C C . MET A 1 92 ? 10.589 -3.247 -21.754 1.00 95.00 92 MET A C 1
ATOM 707 O O . MET A 1 92 ? 9.696 -3.017 -20.947 1.00 95.00 92 MET A O 1
ATOM 711 N N . SER A 1 93 ? 11.054 -4.484 -21.953 1.00 96.25 93 SER A N 1
ATOM 712 C CA . SER A 1 93 ? 10.512 -5.655 -21.246 1.00 96.25 93 SER A CA 1
ATOM 713 C C . SER A 1 93 ? 10.712 -5.568 -19.726 1.00 96.25 93 SER A C 1
ATOM 715 O O . SER A 1 93 ? 9.824 -5.928 -18.945 1.00 96.25 93 SER A O 1
ATOM 717 N N . ARG A 1 94 ? 11.861 -5.043 -19.277 1.00 95.19 94 ARG A N 1
ATOM 718 C CA . ARG A 1 94 ? 12.106 -4.797 -17.849 1.00 95.19 94 ARG A CA 1
ATOM 719 C C . ARG A 1 94 ? 11.207 -3.694 -17.304 1.00 95.19 94 ARG A C 1
ATOM 721 O O . ARG A 1 94 ? 10.661 -3.871 -16.221 1.00 95.19 94 ARG A O 1
ATOM 728 N N . LEU A 1 95 ? 11.033 -2.596 -18.040 1.00 95.12 95 LEU A N 1
ATOM 729 C CA . LEU A 1 95 ? 10.132 -1.513 -17.638 1.00 95.12 95 LEU A CA 1
ATOM 730 C C . LEU A 1 95 ? 8.691 -2.007 -17.520 1.00 95.12 95 LEU A C 1
ATOM 732 O O . LEU A 1 95 ? 8.071 -1.766 -16.495 1.00 95.12 95 LEU A O 1
ATOM 736 N N . GLU A 1 96 ? 8.200 -2.778 -18.489 1.00 95.06 96 GLU A N 1
ATOM 737 C CA . GLU A 1 96 ? 6.865 -3.384 -18.440 1.00 95.06 96 GLU A CA 1
ATOM 738 C C . GLU A 1 96 ? 6.690 -4.281 -17.205 1.00 95.06 96 GLU A C 1
ATOM 740 O O . GLU A 1 96 ? 5.681 -4.199 -16.504 1.00 95.06 96 GLU A O 1
ATOM 745 N N . THR A 1 97 ? 7.704 -5.094 -16.888 1.00 97.38 97 THR A N 1
ATOM 746 C CA . THR A 1 97 ? 7.696 -5.940 -15.684 1.00 97.38 97 THR A CA 1
ATOM 747 C C . THR A 1 97 ? 7.621 -5.101 -14.407 1.00 97.38 97 THR A C 1
ATOM 749 O O . THR A 1 97 ? 6.853 -5.427 -13.502 1.00 97.38 97 THR A O 1
ATOM 752 N N . ILE A 1 98 ? 8.384 -4.006 -14.333 1.00 94.81 98 ILE A N 1
ATOM 753 C CA . ILE A 1 98 ? 8.368 -3.088 -13.187 1.00 94.81 98 ILE A C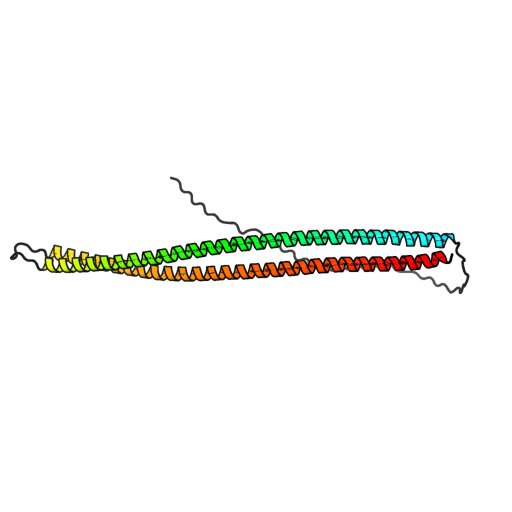A 1
ATOM 754 C C . ILE A 1 98 ? 7.005 -2.390 -13.081 1.00 94.81 98 ILE A C 1
ATOM 756 O O . ILE A 1 98 ? 6.423 -2.381 -12.000 1.00 94.81 98 ILE A O 1
ATOM 760 N N . THR A 1 99 ? 6.462 -1.863 -14.183 1.00 95.19 99 THR A N 1
ATOM 761 C CA . THR A 1 99 ? 5.134 -1.229 -14.222 1.00 95.19 99 THR A CA 1
ATOM 762 C C . THR A 1 99 ? 4.054 -2.189 -13.741 1.00 95.19 99 THR A C 1
ATOM 764 O O . THR A 1 99 ? 3.244 -1.828 -12.889 1.00 95.19 99 THR A O 1
ATOM 767 N N . LYS A 1 100 ? 4.075 -3.440 -14.213 1.00 96.56 100 LYS A N 1
ATOM 768 C CA . LYS A 1 100 ? 3.144 -4.472 -13.752 1.00 96.56 100 LYS A CA 1
ATOM 769 C C . LYS A 1 100 ? 3.296 -4.745 -12.255 1.00 96.56 100 LYS A C 1
ATOM 771 O O . LYS A 1 100 ? 2.301 -4.765 -11.542 1.00 96.56 100 LYS A O 1
ATOM 776 N N . SER A 1 101 ? 4.530 -4.894 -11.770 1.00 97.25 101 SER A N 1
ATOM 777 C CA . SER A 1 101 ? 4.807 -5.109 -10.344 1.00 97.25 101 SER A CA 1
ATOM 778 C C . SER A 1 101 ? 4.312 -3.951 -9.470 1.00 97.25 101 SER A C 1
ATOM 780 O O . SER A 1 101 ? 3.834 -4.185 -8.359 1.00 97.25 101 SER A O 1
ATOM 782 N N . ILE A 1 102 ? 4.412 -2.707 -9.947 1.00 95.75 102 ILE A N 1
ATOM 783 C CA . ILE A 1 102 ? 3.869 -1.524 -9.265 1.00 95.75 102 ILE A CA 1
ATOM 784 C C . ILE A 1 102 ? 2.343 -1.570 -9.250 1.00 95.75 102 ILE A C 1
ATOM 786 O O . ILE A 1 102 ? 1.750 -1.365 -8.193 1.00 95.75 102 ILE A O 1
ATOM 790 N N . GLY A 1 103 ? 1.712 -1.910 -10.377 1.00 95.56 103 GLY A N 1
ATOM 791 C CA . GLY A 1 103 ? 0.263 -2.098 -10.462 1.00 95.56 103 GLY A CA 1
ATOM 792 C C . GLY A 1 103 ? -0.252 -3.165 -9.490 1.00 95.56 103 GLY A C 1
ATOM 793 O O . GLY A 1 103 ? -1.194 -2.914 -8.738 1.00 95.56 103 GLY A O 1
ATOM 794 N N . ASP A 1 104 ? 0.415 -4.320 -9.429 1.00 97.12 104 ASP A N 1
ATOM 795 C CA . ASP A 1 104 ? 0.084 -5.399 -8.491 1.00 97.12 104 ASP A CA 1
ATOM 796 C C . ASP A 1 104 ? 0.260 -4.946 -7.029 1.00 97.12 104 ASP A C 1
ATOM 798 O O . ASP A 1 104 ? -0.597 -5.209 -6.180 1.00 97.12 104 ASP A O 1
ATOM 802 N N . THR A 1 105 ? 1.333 -4.201 -6.734 1.00 96.44 105 THR A N 1
ATOM 803 C CA . THR A 1 105 ? 1.582 -3.630 -5.399 1.00 96.44 105 THR A CA 1
ATOM 804 C C . THR A 1 105 ? 0.493 -2.629 -5.015 1.00 96.44 105 THR A C 1
ATOM 806 O O . THR A 1 105 ? -0.038 -2.696 -3.908 1.00 96.44 105 THR A O 1
ATOM 809 N N . ARG A 1 106 ? 0.099 -1.741 -5.935 1.00 96.75 106 ARG A N 1
ATOM 810 C CA . ARG A 1 106 ? -0.971 -0.753 -5.734 1.00 96.75 106 ARG A CA 1
ATOM 811 C C . ARG A 1 106 ? -2.310 -1.429 -5.452 1.00 96.75 106 ARG A C 1
ATOM 813 O O . ARG A 1 106 ? -2.995 -1.042 -4.508 1.00 96.75 106 ARG A O 1
ATOM 820 N N . ALA A 1 107 ? -2.652 -2.475 -6.202 1.00 95.44 107 ALA A N 1
ATOM 821 C CA . ALA A 1 107 ? -3.851 -3.269 -5.947 1.00 95.44 107 ALA A CA 1
ATOM 822 C C . ALA A 1 107 ? -3.798 -3.975 -4.577 1.00 95.44 107 ALA A C 1
ATOM 824 O O . ALA A 1 107 ? -4.816 -4.097 -3.893 1.00 95.44 107 ALA A O 1
ATOM 825 N N . GLY A 1 108 ? -2.617 -4.432 -4.149 1.00 97.06 108 GLY A N 1
ATOM 826 C CA . GLY A 1 108 ? -2.399 -4.969 -2.804 1.00 97.06 108 GLY A CA 1
ATOM 827 C C . GLY A 1 108 ? -2.623 -3.926 -1.703 1.00 97.06 108 GLY A C 1
ATOM 828 O O . GLY A 1 108 ? -3.342 -4.195 -0.741 1.00 97.06 108 GLY A O 1
ATOM 829 N N . VAL A 1 109 ? -2.065 -2.725 -1.875 1.00 96.19 109 VAL A N 1
ATOM 830 C CA . VAL A 1 109 ? -2.236 -1.570 -0.975 1.00 96.19 109 VAL A CA 1
ATOM 831 C C . VAL A 1 109 ? -3.709 -1.178 -0.855 1.00 96.19 109 VAL A C 1
ATOM 833 O O . VAL A 1 109 ? -4.187 -0.950 0.253 1.00 96.19 109 VAL A O 1
ATOM 836 N N . GLU A 1 110 ? -4.454 -1.170 -1.961 1.00 95.19 110 GLU A N 1
ATOM 837 C CA . GLU A 1 110 ? -5.891 -0.877 -1.965 1.00 95.19 110 GLU A CA 1
ATOM 838 C C . GLU A 1 110 ? -6.695 -1.908 -1.159 1.00 95.19 110 GLU A C 1
ATOM 840 O O . GLU A 1 110 ? -7.463 -1.540 -0.270 1.00 95.19 110 GLU A O 1
ATOM 845 N N . LYS A 1 111 ? -6.432 -3.207 -1.355 1.00 96.44 111 LYS A N 1
ATOM 846 C CA . LYS A 1 111 ? -7.064 -4.269 -0.552 1.00 96.44 111 LYS A CA 1
ATOM 847 C C . LYS A 1 111 ? -6.739 -4.152 0.938 1.00 96.44 111 LYS A C 1
ATOM 849 O O . LYS A 1 111 ? -7.598 -4.426 1.775 1.00 96.44 111 LYS A O 1
ATOM 854 N N . MET A 1 112 ? -5.510 -3.763 1.284 1.00 95.12 112 MET A N 1
ATOM 855 C CA . MET A 1 112 ? -5.131 -3.519 2.678 1.00 95.12 112 MET A CA 1
ATOM 856 C C . MET A 1 112 ? -5.877 -2.312 3.258 1.00 95.12 112 MET A C 1
ATOM 858 O O . MET A 1 112 ? -6.389 -2.403 4.372 1.00 95.12 112 MET A O 1
ATOM 862 N N . ALA A 1 113 ? -6.005 -1.215 2.508 1.00 94.50 113 ALA A N 1
ATOM 863 C CA . ALA A 1 113 ? -6.760 -0.036 2.934 1.00 94.50 113 ALA A CA 1
ATOM 864 C C . ALA A 1 113 ? -8.248 -0.353 3.188 1.00 94.50 113 ALA A C 1
ATOM 866 O O . ALA A 1 113 ? -8.830 0.112 4.178 1.00 94.50 113 ALA A O 1
ATOM 867 N N . ASP A 1 114 ? -8.850 -1.195 2.346 1.00 93.94 114 ASP A N 1
ATOM 868 C CA . ASP A 1 114 ? -10.218 -1.688 2.527 1.00 93.94 114 ASP A CA 1
ATOM 869 C C . ASP A 1 114 ? -10.348 -2.563 3.778 1.00 93.94 114 ASP A C 1
ATOM 871 O O . ASP A 1 114 ? -11.248 -2.353 4.598 1.00 93.94 114 ASP A O 1
ATOM 875 N N . ALA A 1 115 ? -9.420 -3.505 3.978 1.00 95.88 115 ALA A N 1
ATOM 876 C CA . ALA A 1 115 ? -9.398 -4.358 5.164 1.00 95.88 115 ALA A CA 1
ATOM 877 C C . ALA A 1 115 ? -9.272 -3.532 6.455 1.00 95.88 115 ALA A C 1
ATOM 879 O O . ALA A 1 115 ? -10.022 -3.745 7.407 1.00 95.88 115 ALA A O 1
ATOM 880 N N . ILE A 1 116 ? -8.387 -2.534 6.465 1.00 94.44 116 ILE A N 1
ATOM 881 C CA . ILE A 1 116 ? -8.182 -1.615 7.593 1.00 94.44 116 ILE A CA 1
ATOM 882 C C . ILE A 1 116 ? -9.433 -0.773 7.850 1.00 94.44 116 ILE A C 1
ATOM 884 O O . ILE A 1 116 ? -9.821 -0.582 9.001 1.00 94.44 116 ILE A O 1
ATOM 888 N N . SER A 1 117 ? -10.123 -0.331 6.795 1.00 92.75 117 SER A N 1
ATOM 889 C CA . SER A 1 117 ? -11.422 0.339 6.928 1.00 92.75 117 SER A CA 1
ATOM 890 C C . SER A 1 117 ? -12.469 -0.580 7.569 1.00 92.75 117 SER A C 1
ATOM 892 O O . SER A 1 117 ? -13.239 -0.143 8.425 1.00 92.75 117 SER A O 1
ATOM 894 N N . GLY A 1 118 ? -12.472 -1.866 7.203 1.00 94.62 118 GLY A N 1
ATOM 895 C CA . GLY A 1 118 ? -13.308 -2.890 7.830 1.00 94.62 118 GLY A CA 1
ATOM 896 C C . GLY A 1 118 ? -13.021 -3.058 9.325 1.00 94.62 118 GLY A C 1
ATOM 897 O O . GLY A 1 118 ? -13.957 -3.054 10.126 1.00 94.62 118 GLY A O 1
ATOM 898 N N . ILE A 1 119 ? -11.742 -3.136 9.706 1.00 94.06 119 ILE A N 1
ATOM 899 C CA . ILE A 1 119 ? -11.310 -3.224 11.110 1.00 94.06 119 ILE A CA 1
ATOM 900 C C . ILE A 1 119 ? -11.730 -1.966 11.881 1.00 94.06 119 ILE A C 1
ATOM 902 O O . ILE A 1 119 ? -12.287 -2.087 12.969 1.00 94.06 119 ILE A O 1
ATOM 906 N N . GLY A 1 120 ? -11.546 -0.771 11.311 1.00 93.56 120 GLY A N 1
ATOM 907 C CA . GLY A 1 120 ? -11.965 0.488 11.937 1.00 93.56 120 GLY A CA 1
ATOM 908 C C . GLY A 1 120 ? -13.463 0.520 12.249 1.00 93.56 120 GLY A C 1
ATOM 909 O O . GLY A 1 120 ? -13.855 0.796 13.382 1.00 93.56 120 GLY A O 1
ATOM 910 N N . ASN A 1 121 ? -14.300 0.132 11.283 1.00 92.19 121 ASN A N 1
ATOM 911 C CA . ASN A 1 121 ? -15.751 0.045 11.475 1.00 92.19 121 ASN A CA 1
ATOM 912 C C . ASN A 1 121 ? -16.144 -1.009 12.525 1.00 92.19 121 ASN A C 1
ATOM 914 O O . ASN A 1 121 ? -17.109 -0.823 13.270 1.00 92.19 121 ASN A O 1
ATOM 918 N N . ALA A 1 122 ? -15.436 -2.141 12.570 1.00 93.75 122 ALA A N 1
ATOM 919 C CA . ALA A 1 122 ? -15.668 -3.177 13.573 1.00 93.75 122 ALA A CA 1
ATOM 920 C C . ALA A 1 122 ? -15.283 -2.693 14.980 1.00 93.75 122 ALA A C 1
ATOM 922 O O . ALA A 1 122 ? -16.059 -2.889 15.913 1.00 93.75 122 ALA A O 1
ATOM 923 N N . SER A 1 123 ? -14.147 -2.002 15.109 1.00 94.06 123 SER A N 1
ATOM 924 C CA . SER A 1 123 ? -13.674 -1.399 16.360 1.00 94.06 123 SER A CA 1
ATOM 925 C C . SER A 1 123 ? -14.673 -0.377 16.900 1.00 94.06 123 SER A C 1
ATOM 927 O O . SER A 1 123 ? -15.037 -0.430 18.071 1.00 94.06 123 SER A O 1
ATOM 929 N N . GLU A 1 124 ? -15.204 0.500 16.043 1.00 92.38 124 GLU A N 1
ATOM 930 C CA . GLU A 1 124 ? -16.220 1.487 16.432 1.00 92.38 124 GLU A CA 1
ATOM 931 C C . GLU A 1 124 ? -17.516 0.818 16.921 1.00 92.38 124 GLU A C 1
ATOM 933 O O . GLU A 1 124 ? -18.084 1.192 17.950 1.00 92.38 124 GLU A O 1
ATOM 938 N N . LYS A 1 125 ? -17.990 -0.219 16.219 1.00 94.75 125 LYS A N 1
ATOM 939 C CA . LYS A 1 125 ? -19.163 -0.995 16.654 1.00 94.75 125 LYS A CA 1
ATOM 940 C C . LYS A 1 125 ? -18.921 -1.696 17.987 1.00 94.75 125 LYS A C 1
ATOM 942 O O . LYS A 1 125 ? -19.824 -1.724 18.823 1.00 94.75 125 LYS A O 1
ATOM 947 N N . PHE A 1 126 ? -17.729 -2.255 18.179 1.00 95.62 126 PHE A N 1
ATOM 948 C CA . PHE A 1 126 ? -17.357 -2.928 19.414 1.00 95.62 126 PHE A CA 1
ATOM 949 C C . PHE A 1 126 ? -17.285 -1.942 20.586 1.00 95.62 126 PHE A C 1
ATOM 951 O O . PHE A 1 126 ? -17.950 -2.175 21.591 1.00 95.62 126 PHE A O 1
ATOM 958 N N . GLY A 1 127 ? -16.618 -0.794 20.425 1.00 96.31 127 GLY A N 1
ATOM 959 C CA . GLY A 1 127 ? -16.581 0.276 21.431 1.00 96.31 127 GLY A CA 1
ATOM 960 C C . GLY A 1 127 ? -17.977 0.784 21.813 1.00 96.31 127 GLY A C 1
ATOM 961 O O . GLY A 1 127 ? -18.298 0.905 22.994 1.00 96.31 127 GLY A O 1
ATOM 962 N N . ASN A 1 128 ? -18.870 0.965 20.832 1.00 95.12 128 ASN A N 1
ATOM 963 C CA . ASN A 1 128 ? -20.276 1.301 21.088 1.00 95.12 128 ASN A CA 1
ATOM 964 C C . ASN A 1 128 ? -21.024 0.203 21.865 1.00 95.12 128 ASN A C 1
ATOM 966 O O . ASN A 1 128 ? -21.904 0.503 22.674 1.00 95.12 128 ASN A O 1
ATOM 970 N N . SER A 1 129 ? -20.709 -1.072 21.615 1.00 97.62 129 SER A N 1
ATOM 971 C CA . SER A 1 129 ? -21.273 -2.190 22.375 1.00 97.62 129 SER A CA 1
ATOM 972 C C . SER A 1 129 ? -20.770 -2.191 23.817 1.00 97.62 129 SER A C 1
ATOM 974 O O . SER A 1 129 ? -21.586 -2.352 24.722 1.00 97.62 129 SER A O 1
ATOM 976 N N . ILE A 1 130 ? -19.470 -1.953 24.036 1.00 97.25 130 ILE A N 1
ATOM 977 C CA . ILE A 1 130 ? -18.892 -1.804 25.378 1.00 97.25 130 ILE A CA 1
ATOM 978 C C . ILE A 1 130 ? -19.593 -0.667 26.120 1.00 97.25 130 ILE A C 1
ATOM 980 O O . ILE A 1 130 ? -20.050 -0.886 27.232 1.00 97.25 130 ILE A O 1
ATOM 984 N N . GLY A 1 131 ? -19.780 0.500 25.495 1.00 96.12 131 GLY A N 1
ATOM 985 C CA . GLY A 1 131 ? -20.466 1.631 26.134 1.00 96.12 131 GLY A CA 1
ATOM 986 C C . GLY A 1 131 ? -21.913 1.324 26.544 1.00 96.12 131 GLY A C 1
ATOM 987 O O . GLY A 1 131 ? -22.383 1.786 27.579 1.00 96.12 131 GLY A O 1
ATOM 988 N N . LYS A 1 132 ? -22.639 0.497 25.781 1.00 97.31 132 LYS A N 1
ATOM 989 C CA . LYS A 1 132 ? -23.978 0.034 26.195 1.00 97.31 132 LYS A CA 1
ATOM 990 C C . LYS A 1 132 ? -23.910 -0.926 27.383 1.00 97.31 132 LYS A C 1
ATOM 992 O O . LYS A 1 132 ? -24.738 -0.827 28.287 1.00 97.31 132 LYS A O 1
ATOM 997 N N . SER A 1 133 ? -22.944 -1.844 27.376 1.00 97.75 133 SER A N 1
ATOM 998 C CA . SER A 1 133 ? -22.707 -2.772 28.484 1.00 97.75 133 SER A CA 1
ATOM 999 C C . SER A 1 133 ? -22.276 -2.041 29.755 1.00 97.75 133 SER A C 1
ATOM 1001 O O . SER A 1 133 ? -22.809 -2.342 30.813 1.00 97.75 133 SER A O 1
ATOM 1003 N N . GLU A 1 134 ? -21.390 -1.051 29.644 1.00 98.12 134 GLU A N 1
ATOM 1004 C CA . GLU A 1 134 ? -20.952 -0.157 30.722 1.00 98.12 134 GLU A CA 1
ATOM 1005 C C . GLU A 1 134 ? -22.159 0.458 31.440 1.00 98.12 134 GLU A C 1
ATOM 1007 O O . GLU A 1 134 ? -22.322 0.279 32.646 1.00 98.12 134 GLU A O 1
ATOM 1012 N N . VAL A 1 135 ? -23.057 1.107 30.687 1.00 98.00 135 VAL A N 1
ATOM 1013 C CA . VAL A 1 135 ? -24.276 1.720 31.235 1.00 98.00 135 VAL A CA 1
ATOM 1014 C C . VAL A 1 135 ? -25.161 0.676 31.919 1.00 98.00 135 VAL A C 1
ATOM 1016 O O . VAL A 1 135 ? -25.598 0.895 33.044 1.00 98.00 135 VAL A O 1
ATOM 1019 N N . GLY A 1 136 ? -25.398 -0.475 31.281 1.00 98.12 136 GLY A N 1
ATOM 1020 C CA . GLY A 1 136 ? -26.248 -1.527 31.848 1.00 98.12 136 GLY A CA 1
ATOM 1021 C C . GLY A 1 136 ? -25.691 -2.138 33.139 1.00 98.12 136 GLY A C 1
ATOM 1022 O O . GLY A 1 136 ? -26.434 -2.336 34.103 1.00 98.12 136 GLY A O 1
ATOM 1023 N N . VAL A 1 137 ? -24.383 -2.404 33.177 1.00 98.25 137 VAL A N 1
ATOM 1024 C CA . VAL A 1 137 ? -23.679 -2.912 34.364 1.00 98.25 137 VAL A CA 1
ATOM 1025 C C . VAL A 1 137 ? -23.726 -1.876 35.485 1.00 98.25 137 VAL A C 1
ATOM 1027 O O . VAL A 1 137 ? -24.048 -2.226 36.620 1.00 98.25 137 VAL A O 1
ATOM 1030 N N . ARG A 1 138 ? -23.501 -0.596 35.166 1.00 98.44 138 ARG A N 1
ATOM 1031 C CA . ARG A 1 138 ? -23.565 0.498 36.141 1.00 98.44 138 ARG A CA 1
ATOM 1032 C C . ARG A 1 138 ? -24.949 0.631 36.761 1.00 98.44 138 ARG A C 1
ATOM 1034 O O . ARG A 1 138 ? -25.060 0.637 37.982 1.00 98.44 138 ARG A O 1
ATOM 1041 N N . THR A 1 139 ? -25.997 0.674 35.936 1.00 98.38 139 THR A N 1
ATOM 1042 C CA . THR A 1 139 ? -27.387 0.740 36.409 1.00 98.38 139 THR A CA 1
ATOM 1043 C C . THR A 1 139 ? -27.727 -0.455 37.298 1.00 98.38 139 THR A C 1
ATOM 1045 O O . THR A 1 139 ? -28.287 -0.274 38.375 1.00 98.38 139 THR A O 1
ATOM 1048 N N . SER A 1 140 ? -27.320 -1.666 36.904 1.00 98.19 140 SER A N 1
ATOM 1049 C CA . SER A 1 140 ? -27.531 -2.869 37.722 1.00 98.19 140 SER A CA 1
ATOM 1050 C C . SER A 1 140 ? -26.814 -2.768 39.074 1.00 98.19 140 SER A C 1
ATOM 1052 O O . SER A 1 140 ? -27.396 -3.090 40.108 1.00 98.19 140 SER A O 1
ATOM 1054 N N . GLY A 1 141 ? -25.573 -2.274 39.089 1.00 98.44 141 GLY A N 1
ATOM 1055 C CA . GLY A 1 141 ? -24.818 -2.042 40.320 1.00 98.44 141 GLY A CA 1
ATOM 1056 C C . GLY A 1 141 ? -25.473 -1.014 41.242 1.00 98.44 141 GLY A C 1
ATOM 1057 O O . GLY A 1 141 ? -25.600 -1.257 42.442 1.00 98.44 141 GLY A O 1
ATOM 1058 N N . GLU A 1 142 ? -25.968 0.098 40.694 1.00 98.25 142 GLU A N 1
ATOM 1059 C CA . GLU A 1 142 ? -26.711 1.119 41.445 1.00 98.25 142 GLU A CA 1
ATOM 1060 C C . GLU A 1 142 ? -28.016 0.569 42.046 1.00 98.25 142 GLU A C 1
ATOM 1062 O O . GLU A 1 142 ? -28.331 0.845 43.210 1.00 98.25 142 GLU A O 1
ATOM 1067 N N . GLU A 1 143 ? -28.758 -0.248 41.295 1.00 98.38 143 GLU A N 1
ATOM 1068 C CA . GLU A 1 143 ? -29.982 -0.903 41.767 1.00 98.38 143 GLU A CA 1
ATOM 1069 C C . GLU A 1 143 ? -29.703 -1.910 42.887 1.00 98.38 143 GLU A C 1
ATOM 1071 O O . GLU A 1 143 ? -30.364 -1.865 43.929 1.00 98.38 143 GLU A O 1
ATOM 1076 N N . VAL A 1 144 ? -28.696 -2.774 42.717 1.00 98.25 144 VAL A N 1
ATOM 1077 C CA . VAL A 1 144 ? -28.270 -3.750 43.733 1.00 98.25 144 VAL A CA 1
ATOM 1078 C C . VAL A 1 144 ? -27.795 -3.032 44.996 1.00 98.25 144 VAL A C 1
ATOM 1080 O O . VAL A 1 144 ? -28.230 -3.376 46.098 1.00 98.25 144 VAL A O 1
ATOM 1083 N N . LYS A 1 145 ? -26.998 -1.967 44.847 1.00 97.88 145 LYS A N 1
ATOM 1084 C CA . LYS A 1 145 ? -26.539 -1.129 45.960 1.00 97.88 145 LYS A CA 1
ATOM 1085 C C . LYS A 1 145 ? -27.714 -0.507 46.722 1.00 97.88 145 LYS A C 1
ATOM 1087 O O . LYS A 1 145 ? -27.774 -0.559 47.953 1.00 97.88 145 LYS A O 1
ATOM 1092 N N . SER A 1 146 ? -28.678 0.063 45.996 1.00 98.00 146 SER A N 1
ATOM 1093 C CA . SER A 1 146 ? -29.899 0.644 46.568 1.00 98.00 146 SER A CA 1
ATOM 1094 C C . SER A 1 146 ? -30.749 -0.401 47.295 1.00 98.00 146 SER A C 1
ATOM 1096 O O . SER A 1 146 ? -31.248 -0.149 48.396 1.00 98.00 146 SER A O 1
ATOM 1098 N N . PHE A 1 147 ? -30.898 -1.591 46.708 1.00 97.81 147 PHE A N 1
ATOM 1099 C CA . PHE A 1 147 ? -31.631 -2.702 47.302 1.00 97.81 147 PHE A CA 1
ATOM 1100 C C . PHE A 1 147 ? -30.963 -3.202 48.587 1.00 97.81 147 PHE A C 1
ATOM 1102 O O . PHE A 1 147 ? -31.640 -3.296 49.611 1.00 97.81 147 PHE A O 1
ATOM 1109 N N . GLY A 1 148 ? -29.644 -3.416 48.572 1.00 97.38 148 GLY A N 1
ATOM 1110 C CA . GLY A 1 148 ? -28.866 -3.764 49.761 1.00 97.38 148 GLY A CA 1
ATOM 1111 C C . GLY A 1 148 ? -29.085 -2.760 50.891 1.00 97.38 148 GLY A C 1
ATOM 1112 O O . GLY A 1 148 ? -29.454 -3.141 52.000 1.00 97.38 148 GLY A O 1
ATOM 1113 N N . ASN A 1 149 ? -29.008 -1.459 50.590 1.00 96.00 149 ASN A N 1
ATOM 1114 C CA . ASN A 1 149 ? -29.276 -0.400 51.568 1.00 96.00 149 ASN A CA 1
ATOM 1115 C C . ASN A 1 149 ? -30.693 -0.438 52.158 1.00 96.00 149 ASN A C 1
ATOM 1117 O O . ASN A 1 149 ? -30.852 -0.204 53.356 1.00 96.00 149 ASN A O 1
ATOM 1121 N N . LYS A 1 150 ? -31.718 -0.791 51.373 1.00 96.19 150 LYS A N 1
ATOM 1122 C CA . LYS A 1 150 ? -33.074 -1.014 51.906 1.00 96.19 150 LYS A CA 1
ATOM 1123 C C . LYS A 1 150 ? -33.115 -2.228 52.834 1.00 96.19 150 LYS A C 1
ATOM 1125 O O . LYS A 1 150 ? -33.648 -2.111 53.936 1.00 96.19 150 LYS A O 1
ATOM 1130 N N . ILE A 1 151 ? -32.525 -3.356 52.434 1.00 95.06 151 ILE A N 1
ATOM 1131 C CA . ILE A 1 151 ? -32.521 -4.607 53.210 1.00 95.06 151 ILE A CA 1
ATOM 1132 C C . ILE A 1 151 ? -31.875 -4.423 54.587 1.00 95.06 151 ILE A C 1
ATOM 1134 O O . ILE A 1 151 ? -32.458 -4.855 55.580 1.00 95.06 151 ILE A O 1
ATOM 1138 N N . LYS A 1 152 ? -30.763 -3.681 54.686 1.00 92.31 152 LYS A N 1
ATOM 1139 C CA . LYS A 1 152 ? -30.104 -3.402 55.980 1.00 92.31 152 LYS A CA 1
ATOM 1140 C C . LYS A 1 152 ? -31.016 -2.761 57.016 1.00 92.31 152 LYS A C 1
ATOM 1142 O O . LYS A 1 152 ? -30.808 -2.922 58.216 1.00 92.31 152 LYS A O 1
ATOM 1147 N N . THR A 1 153 ? -31.979 -1.969 56.551 1.00 90.69 153 THR A N 1
ATOM 1148 C CA . THR A 1 153 ? -32.904 -1.228 57.415 1.00 90.69 153 THR A CA 1
ATOM 1149 C C . THR A 1 153 ? -34.133 -2.044 57.811 1.00 90.69 153 THR A C 1
ATOM 1151 O O . THR A 1 153 ? -34.898 -1.613 58.674 1.00 90.69 153 THR A O 1
ATOM 1154 N N . VAL A 1 154 ? -34.326 -3.230 57.223 1.00 91.88 154 VAL A N 1
ATOM 1155 C CA . VAL A 1 154 ? -35.441 -4.119 57.553 1.00 91.88 154 VAL A CA 1
ATOM 1156 C C . VAL A 1 154 ? -35.158 -4.826 58.878 1.00 91.88 154 VAL A C 1
ATOM 1158 O O . VAL A 1 154 ? -34.179 -5.557 59.027 1.00 91.88 154 VAL A O 1
ATOM 1161 N N . ASN A 1 155 ? -36.050 -4.625 59.847 1.00 83.75 155 ASN A N 1
ATOM 1162 C CA . ASN A 1 155 ? -35.973 -5.231 61.172 1.00 83.75 155 ASN A CA 1
ATOM 1163 C C . ASN A 1 155 ? -37.355 -5.751 61.592 1.00 83.75 155 ASN A C 1
ATOM 1165 O O . ASN A 1 155 ? -38.313 -4.981 61.690 1.00 83.75 155 ASN A O 1
ATOM 1169 N N . PHE A 1 156 ? -37.454 -7.051 61.876 1.00 85.62 156 PHE A N 1
ATOM 1170 C CA . PHE A 1 156 ? -38.684 -7.689 62.351 1.00 85.62 156 PHE A CA 1
ATOM 1171 C C . PHE A 1 156 ? -38.709 -7.749 63.882 1.00 85.62 156 PHE A C 1
ATOM 1173 O O . PHE A 1 156 ? -38.589 -8.813 64.490 1.00 85.62 156 PHE A O 1
ATOM 1180 N N . GLY A 1 157 ? -38.835 -6.579 64.515 1.00 78.12 157 GLY A N 1
ATOM 1181 C CA . GLY A 1 157 ? -39.031 -6.467 65.966 1.00 78.12 157 GLY A CA 1
ATOM 1182 C C . GLY A 1 157 ? -37.864 -6.983 66.817 1.00 78.12 157 GLY A C 1
ATOM 1183 O O . GLY A 1 157 ? -38.086 -7.430 67.937 1.00 78.12 157 GLY A O 1
ATOM 1184 N N . GLY A 1 158 ? -36.635 -6.957 66.293 1.00 73.88 158 GLY A N 1
ATOM 1185 C CA . GLY A 1 158 ? -35.424 -7.416 66.981 1.00 73.88 158 GLY A CA 1
ATOM 1186 C C . GLY A 1 158 ? -35.203 -8.931 66.967 1.00 73.88 158 GLY A C 1
ATOM 1187 O O . GLY A 1 158 ? -34.205 -9.387 67.512 1.00 73.88 158 GLY A O 1
ATOM 1188 N N . VAL A 1 159 ? -36.101 -9.708 66.348 1.00 68.62 159 VAL A N 1
ATOM 1189 C CA . VAL A 1 159 ? -36.005 -11.179 66.290 1.00 68.62 159 VAL A CA 1
ATOM 1190 C C . VAL A 1 159 ? -35.158 -11.644 65.100 1.00 68.62 159 VAL A C 1
ATOM 1192 O O . VAL A 1 159 ? -34.439 -12.632 65.210 1.00 68.62 159 VAL A O 1
ATOM 1195 N N . ILE A 1 160 ? -35.229 -10.930 63.970 1.00 79.69 160 ILE A N 1
ATOM 1196 C CA . ILE A 1 160 ? -34.463 -11.199 62.743 1.00 79.69 160 ILE A CA 1
ATOM 1197 C C . ILE A 1 160 ? -34.002 -9.857 62.160 1.00 79.69 160 ILE A C 1
ATOM 1199 O O . ILE A 1 160 ? -34.823 -8.954 61.956 1.00 79.69 160 ILE A O 1
ATOM 1203 N N . SER A 1 161 ? -32.702 -9.733 61.880 1.00 83.44 161 SER A N 1
ATOM 1204 C CA . SER A 1 161 ? -32.110 -8.598 61.165 1.00 83.44 161 SER A CA 1
ATOM 1205 C C . SER A 1 161 ? -31.409 -9.079 59.903 1.00 83.44 161 SER A C 1
ATOM 1207 O O . SER A 1 161 ? -30.627 -10.017 59.995 1.00 83.44 161 SER A O 1
ATOM 1209 N N . PHE A 1 162 ? -31.613 -8.387 58.781 1.00 91.44 162 PHE A N 1
ATOM 1210 C CA . PHE A 1 162 ? -30.931 -8.665 57.507 1.00 91.44 162 PHE A CA 1
ATOM 1211 C C . PHE A 1 162 ? -29.768 -7.701 57.248 1.00 91.44 162 PHE A C 1
ATOM 1213 O O . PHE A 1 162 ? -29.534 -7.237 56.130 1.00 91.44 162 PHE A O 1
ATOM 1220 N N . LYS A 1 163 ? -29.110 -7.266 58.325 1.00 92.31 163 LYS A N 1
ATOM 1221 C CA . LYS A 1 163 ? -28.106 -6.207 58.239 1.00 92.31 163 LYS A CA 1
ATOM 1222 C C . LYS A 1 163 ? -26.886 -6.675 57.448 1.00 92.31 163 LYS A C 1
ATOM 1224 O O . LYS A 1 163 ? -26.438 -5.946 56.570 1.00 92.31 163 LYS A O 1
ATOM 1229 N N . GLU A 1 164 ? -26.390 -7.873 57.743 1.00 92.50 164 GLU A N 1
ATOM 1230 C CA . GLU A 1 164 ? -25.215 -8.443 57.078 1.00 92.50 164 GLU A CA 1
ATOM 1231 C C . GLU A 1 164 ? -25.505 -8.714 55.598 1.00 92.50 164 GLU A C 1
ATOM 1233 O O . GLU A 1 164 ? -24.758 -8.255 54.739 1.00 92.50 164 GLU A O 1
ATOM 1238 N N . GLU A 1 165 ? -26.650 -9.319 55.273 1.00 95.00 165 GLU A N 1
ATOM 1239 C CA . GLU A 1 165 ? -27.053 -9.591 53.888 1.00 95.00 165 GLU A CA 1
ATOM 1240 C C . GLU A 1 165 ? -27.235 -8.299 53.083 1.00 95.00 165 GLU A C 1
ATOM 1242 O O . GLU A 1 165 ? -26.873 -8.216 51.910 1.00 95.00 165 GLU A O 1
ATOM 1247 N N . GLY A 1 166 ? -27.778 -7.254 53.712 1.00 95.94 166 GLY A N 1
ATOM 1248 C CA . GLY A 1 166 ? -27.882 -5.942 53.090 1.00 95.94 166 GLY A CA 1
ATOM 1249 C C . GLY A 1 166 ? -26.519 -5.269 52.866 1.00 95.94 166 GLY A C 1
ATOM 1250 O O . GLY A 1 166 ? -26.352 -4.561 51.873 1.00 95.94 166 GLY A O 1
ATOM 1251 N N . GLU A 1 167 ? -25.542 -5.465 53.762 1.00 95.94 167 GLU A N 1
ATOM 1252 C CA . GLU A 1 167 ? -24.147 -5.009 53.604 1.00 95.94 167 GLU A CA 1
ATOM 1253 C C . GLU A 1 167 ? -23.419 -5.757 52.488 1.00 95.94 167 GLU A C 1
ATOM 1255 O O . GLU A 1 167 ? -22.729 -5.121 51.692 1.00 95.94 167 GLU A O 1
ATOM 1260 N N . GLU A 1 168 ? -23.613 -7.068 52.372 1.00 97.00 168 GLU A N 1
ATOM 1261 C CA . GLU A 1 168 ? -23.074 -7.860 51.264 1.00 97.00 168 GLU A CA 1
ATOM 1262 C C . GLU A 1 168 ? -23.668 -7.439 49.917 1.00 97.00 168 GLU A C 1
ATOM 1264 O O . GLU A 1 168 ? -22.925 -7.237 48.957 1.00 97.00 168 GLU A O 1
ATOM 1269 N N . LEU A 1 169 ? -24.986 -7.216 49.849 1.00 97.44 169 LEU A N 1
ATOM 1270 C CA . LEU A 1 169 ? -25.637 -6.695 48.644 1.00 97.44 169 LEU A CA 1
ATOM 1271 C C . LEU A 1 169 ? -25.141 -5.294 48.277 1.00 97.44 169 LEU A C 1
ATOM 1273 O O . LEU A 1 169 ? -24.934 -5.015 47.100 1.00 97.44 169 LEU A O 1
ATOM 1277 N N . GLU A 1 170 ? -24.926 -4.410 49.256 1.00 97.06 170 GLU A N 1
ATOM 1278 C CA . GLU A 1 170 ? -24.356 -3.092 48.964 1.00 97.06 170 GLU A CA 1
ATOM 1279 C C . GLU A 1 170 ? -22.968 -3.219 48.327 1.00 97.06 170 GLU A C 1
ATOM 1281 O O . GLU A 1 170 ? -22.729 -2.615 47.281 1.00 97.06 170 GLU A O 1
ATOM 1286 N N . LYS A 1 171 ? -22.089 -4.042 48.915 1.00 97.56 171 LYS A N 1
ATOM 1287 C CA . LYS A 1 171 ? -20.740 -4.297 48.389 1.00 97.56 171 LYS A CA 1
ATOM 1288 C C . LYS A 1 171 ? -20.779 -4.898 46.987 1.00 97.56 171 LYS A C 1
ATOM 1290 O O . LYS A 1 171 ? -20.052 -4.434 46.118 1.00 97.56 171 LYS A O 1
ATOM 1295 N N . ALA A 1 172 ? -21.662 -5.864 46.736 1.00 97.88 172 ALA A N 1
ATOM 1296 C CA . ALA A 1 172 ? -21.842 -6.435 45.402 1.00 97.88 172 ALA A CA 1
ATOM 1297 C C . ALA A 1 172 ? -22.252 -5.362 44.376 1.00 97.88 172 ALA A C 1
ATOM 1299 O O . ALA A 1 172 ? -21.741 -5.335 43.258 1.00 97.88 172 ALA A O 1
ATOM 1300 N N . GLY A 1 173 ? -23.135 -4.434 44.761 1.00 97.94 173 GLY A N 1
ATOM 1301 C CA . GLY A 1 173 ? -23.492 -3.287 43.925 1.00 97.94 173 GLY A CA 1
ATOM 1302 C C . GLY A 1 173 ? -22.305 -2.361 43.634 1.00 97.94 173 GLY A C 1
ATOM 1303 O O . GLY A 1 173 ? -22.149 -1.894 42.506 1.00 97.94 173 GLY A O 1
ATOM 1304 N N . GLU A 1 174 ? -21.433 -2.125 44.618 1.00 98.06 174 GLU A N 1
ATOM 1305 C CA . GLU A 1 174 ? -20.190 -1.362 44.429 1.00 98.06 174 GLU A CA 1
ATOM 1306 C C . GLU A 1 174 ? -19.202 -2.060 43.489 1.00 98.06 174 GLU A C 1
ATOM 1308 O O . GLU A 1 174 ? -18.601 -1.397 42.643 1.00 98.06 174 GLU A O 1
ATOM 1313 N N . GLU A 1 175 ? -19.072 -3.384 43.581 1.00 98.25 175 GLU A N 1
ATOM 1314 C CA . GLU A 1 175 ? -18.245 -4.172 42.662 1.00 98.25 175 GLU A CA 1
ATOM 1315 C C . GLU A 1 175 ? -18.755 -4.083 41.219 1.00 98.25 175 GLU A C 1
ATOM 1317 O O . GLU A 1 175 ? -17.958 -3.858 40.311 1.00 98.25 175 GLU A O 1
ATOM 1322 N N . PHE A 1 176 ? -20.074 -4.149 40.997 1.00 98.19 176 PHE A N 1
ATOM 1323 C CA . PHE A 1 176 ? -20.656 -3.921 39.668 1.00 98.19 176 PHE A CA 1
ATOM 1324 C C . PHE A 1 176 ? -20.343 -2.521 39.125 1.00 98.19 176 PHE A C 1
ATOM 1326 O O . PHE A 1 176 ? -19.973 -2.386 37.960 1.00 98.19 176 PHE A O 1
ATOM 1333 N N . ILE A 1 177 ? -20.463 -1.476 39.951 1.00 98.25 177 ILE A N 1
ATOM 1334 C CA . ILE A 1 177 ? -20.129 -0.103 39.537 1.00 98.25 177 ILE A CA 1
ATOM 1335 C C . ILE A 1 177 ? -18.651 -0.009 39.148 1.00 98.25 177 ILE A C 1
ATOM 1337 O O . ILE A 1 177 ? -18.330 0.584 38.120 1.00 98.25 177 ILE A O 1
ATOM 1341 N N . LYS A 1 178 ? -17.761 -0.647 39.915 1.00 98.25 178 LYS A N 1
ATOM 1342 C CA . LYS A 1 178 ? -16.337 -0.712 39.583 1.00 98.25 178 LYS A CA 1
ATOM 1343 C C . LYS A 1 178 ? -16.093 -1.443 38.258 1.00 98.25 178 LYS A C 1
ATOM 1345 O O . LYS A 1 178 ? -15.337 -0.948 37.430 1.00 98.25 178 LYS A O 1
ATOM 1350 N N . SER A 1 179 ? -16.763 -2.570 38.008 1.00 97.88 179 SER A N 1
ATOM 1351 C CA . SER A 1 179 ? -16.683 -3.256 36.711 1.00 97.88 179 SER A CA 1
ATOM 1352 C C . SER A 1 179 ? -17.193 -2.391 35.555 1.00 97.88 179 SER A C 1
ATOM 1354 O O . SER A 1 179 ? -16.681 -2.492 34.443 1.00 97.88 179 SER A O 1
ATOM 1356 N N . ALA A 1 180 ? -18.177 -1.517 35.788 1.00 97.94 180 ALA A N 1
ATOM 1357 C CA . ALA A 1 180 ? -18.583 -0.541 34.782 1.00 97.94 180 ALA A CA 1
ATOM 1358 C C . ALA A 1 180 ? -17.483 0.496 34.504 1.00 97.94 180 ALA A C 1
ATOM 1360 O O . ALA A 1 180 ? -17.275 0.850 33.350 1.00 97.94 180 ALA A O 1
ATOM 1361 N N . ASP A 1 181 ? -16.745 0.954 35.518 1.00 97.75 181 ASP A N 1
ATOM 1362 C CA . ASP A 1 181 ? -15.594 1.845 35.308 1.00 97.75 181 ASP A CA 1
ATOM 1363 C C . ASP A 1 181 ? -14.482 1.168 34.492 1.00 97.75 181 ASP A C 1
ATOM 1365 O O . ASP A 1 181 ? -13.959 1.767 33.556 1.00 97.75 181 ASP A O 1
ATOM 1369 N N . GLU A 1 182 ? -14.201 -0.110 34.747 1.00 97.94 182 GLU A N 1
ATOM 1370 C CA . GLU A 1 182 ? -13.248 -0.897 33.947 1.00 97.94 182 GLU A CA 1
ATOM 1371 C C . GLU A 1 182 ? -13.713 -1.052 32.481 1.00 97.94 182 GLU A C 1
ATOM 1373 O O . GLU A 1 182 ? -12.911 -0.970 31.548 1.00 97.94 182 GLU A O 1
ATOM 1378 N N . LEU A 1 183 ? -15.022 -1.220 32.240 1.00 97.81 183 LEU A N 1
ATOM 1379 C CA . LEU A 1 183 ? -15.582 -1.226 30.881 1.00 97.81 183 LEU A CA 1
ATOM 1380 C C . LEU A 1 183 ? -15.440 0.133 30.189 1.00 97.81 183 LEU A C 1
ATOM 1382 O O . LEU A 1 183 ? -15.192 0.180 28.982 1.00 97.81 183 LEU A O 1
ATOM 1386 N N . LYS A 1 184 ? -15.586 1.231 30.931 1.00 97.50 184 LYS A N 1
ATOM 1387 C CA . LYS A 1 184 ? -15.386 2.579 30.400 1.00 97.50 184 LYS A CA 1
ATOM 1388 C C . LYS A 1 184 ? -13.941 2.778 29.937 1.00 97.50 184 LYS A C 1
ATOM 1390 O O . LYS A 1 184 ? -13.729 3.220 28.812 1.00 97.50 184 LYS A O 1
ATOM 1395 N N . GLU A 1 185 ? -12.964 2.383 30.751 1.00 97.25 185 GLU A N 1
ATOM 1396 C CA . GLU A 1 185 ? -11.543 2.429 30.377 1.00 97.25 185 GLU A CA 1
ATOM 1397 C C . GLU A 1 185 ? -11.263 1.579 29.125 1.00 97.25 185 GLU A C 1
ATOM 1399 O O . GLU A 1 185 ? -10.596 2.025 28.190 1.00 97.25 185 GLU A O 1
ATOM 1404 N N . ALA A 1 186 ? -11.839 0.373 29.048 1.00 96.31 186 ALA A N 1
ATOM 1405 C CA . ALA A 1 186 ? -11.711 -0.483 27.869 1.00 96.31 186 ALA A CA 1
ATOM 1406 C C . ALA A 1 186 ? -12.296 0.166 26.602 1.00 96.31 186 ALA A C 1
ATOM 1408 O O . ALA A 1 186 ? -11.745 0.017 25.507 1.00 96.31 186 ALA A O 1
ATOM 1409 N N . ARG A 1 187 ? -13.407 0.899 26.732 1.00 96.12 187 ARG A N 1
ATOM 1410 C CA . ARG A 1 187 ? -13.995 1.662 25.629 1.00 96.12 187 ARG A CA 1
ATOM 1411 C C . ARG A 1 187 ? -13.086 2.808 25.189 1.00 96.12 187 ARG A C 1
ATOM 1413 O O . ARG A 1 187 ? -12.890 2.963 23.987 1.00 96.12 187 ARG A O 1
ATOM 1420 N N . GLU A 1 188 ? -12.543 3.584 26.121 1.00 94.62 188 GLU A N 1
ATOM 1421 C CA . GLU A 1 188 ? -11.616 4.683 25.813 1.00 94.62 188 GLU A CA 1
ATOM 1422 C C . GLU A 1 188 ? -10.387 4.154 25.049 1.00 94.62 188 GLU A C 1
ATOM 1424 O O . GLU A 1 188 ? -10.049 4.672 23.984 1.00 94.62 188 GLU A O 1
ATOM 1429 N N . GLY A 1 189 ? -9.818 3.019 25.472 1.00 94.94 189 GLY A N 1
ATOM 1430 C CA . GLY A 1 189 ? -8.740 2.351 24.729 1.00 94.94 189 GLY A CA 1
ATOM 1431 C C . GLY A 1 189 ? -9.143 1.873 23.320 1.00 94.94 189 GLY A C 1
ATOM 1432 O O . GLY A 1 189 ? -8.326 1.867 22.392 1.00 94.94 189 GLY A O 1
ATOM 1433 N N . MET A 1 190 ? -10.411 1.502 23.108 1.00 94.06 190 MET A N 1
ATOM 1434 C CA . MET A 1 190 ? -10.931 1.199 21.766 1.00 94.06 190 MET A CA 1
ATOM 1435 C C . MET A 1 190 ? -11.099 2.443 20.893 1.00 94.06 190 MET A C 1
ATOM 1437 O O . MET A 1 190 ? -10.905 2.354 19.678 1.00 94.06 190 MET A O 1
ATOM 1441 N N . GLU A 1 191 ? -11.432 3.593 21.478 1.00 92.75 191 GLU A N 1
ATOM 1442 C CA . GLU A 1 191 ? -11.491 4.869 20.761 1.00 92.75 191 GLU A CA 1
ATOM 1443 C C . GLU A 1 191 ? -10.084 5.282 20.285 1.00 92.75 191 GLU A C 1
ATOM 1445 O O . GLU A 1 191 ? -9.904 5.562 19.097 1.00 92.75 191 GLU A O 1
ATOM 1450 N N . GLU A 1 192 ? -9.059 5.166 21.137 1.00 93.31 192 GLU A N 1
ATOM 1451 C CA . GLU A 1 192 ? -7.651 5.393 20.759 1.00 93.31 192 GLU A CA 1
ATOM 1452 C C . GLU A 1 192 ? -7.168 4.432 19.657 1.00 93.31 192 GLU A C 1
ATOM 1454 O O . GLU A 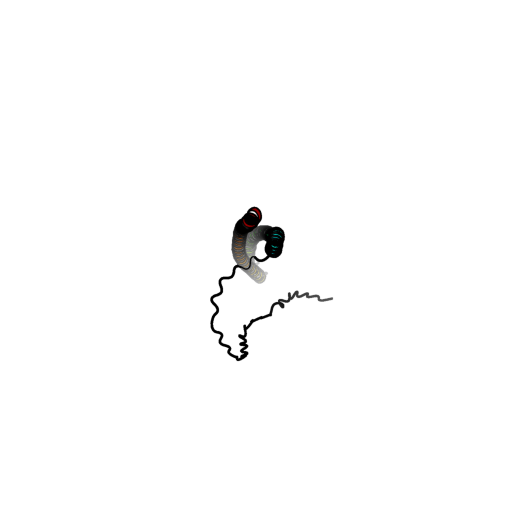1 192 ? -6.486 4.821 18.698 1.00 93.31 192 GLU A O 1
ATOM 1459 N N . THR A 1 193 ? -7.558 3.157 19.750 1.00 91.94 193 THR A N 1
ATOM 1460 C CA . THR A 1 193 ? -7.257 2.153 18.718 1.00 91.94 193 THR A CA 1
ATOM 1461 C C . THR A 1 193 ? -7.902 2.533 17.383 1.00 91.94 193 THR A C 1
ATOM 1463 O O . THR A 1 193 ? -7.262 2.448 16.330 1.00 91.94 193 THR A O 1
ATOM 1466 N N . ALA A 1 194 ? -9.151 3.007 17.401 1.00 91.62 194 ALA A N 1
ATOM 1467 C CA . ALA A 1 194 ? -9.846 3.460 16.202 1.00 91.62 194 ALA A CA 1
ATOM 1468 C C . ALA A 1 194 ? -9.173 4.693 15.569 1.00 91.62 194 ALA A C 1
ATOM 1470 O O . ALA A 1 194 ? -9.087 4.785 14.341 1.00 91.62 194 ALA A O 1
ATOM 1471 N N . GLU A 1 195 ? -8.653 5.624 16.371 1.00 92.31 195 GLU A N 1
ATOM 1472 C CA . GLU A 1 195 ? -7.857 6.753 15.873 1.00 92.31 195 GLU A CA 1
ATOM 1473 C C . GLU A 1 195 ? -6.541 6.300 15.235 1.00 92.31 195 GLU A C 1
ATOM 1475 O O . GLU A 1 195 ? -6.196 6.739 14.133 1.00 92.31 195 GLU A O 1
ATOM 1480 N N . SER A 1 196 ? -5.852 5.350 15.865 1.00 94.44 196 SER A N 1
ATOM 1481 C CA . SER A 1 196 ? -4.637 4.749 15.310 1.00 94.44 196 SER A CA 1
ATOM 1482 C C . SER A 1 196 ? -4.910 4.081 13.957 1.00 94.44 196 SER A C 1
ATOM 1484 O O . SER A 1 196 ? -4.165 4.287 12.998 1.00 94.44 196 SER A O 1
ATOM 1486 N N . ILE A 1 197 ? -6.029 3.362 13.823 1.00 94.88 197 ILE A N 1
ATOM 1487 C CA . ILE A 1 197 ? -6.470 2.762 12.555 1.00 94.88 197 ILE A CA 1
ATOM 1488 C C . ILE A 1 197 ? -6.710 3.831 11.476 1.00 94.88 197 ILE A C 1
ATOM 1490 O O . ILE A 1 197 ? -6.313 3.637 10.323 1.00 94.88 197 ILE A O 1
ATOM 1494 N N . LYS A 1 198 ? -7.310 4.979 11.822 1.00 93.12 198 LYS A N 1
ATOM 1495 C CA . LYS A 1 198 ? -7.491 6.098 10.875 1.00 93.12 198 LYS A CA 1
ATOM 1496 C C . LYS A 1 198 ? -6.149 6.631 10.372 1.00 93.12 198 LYS A C 1
ATOM 1498 O O . LYS A 1 198 ? -6.011 6.871 9.173 1.00 93.12 198 LYS A O 1
ATOM 1503 N N . SER A 1 199 ? -5.165 6.777 11.260 1.00 94.75 199 SER A N 1
ATOM 1504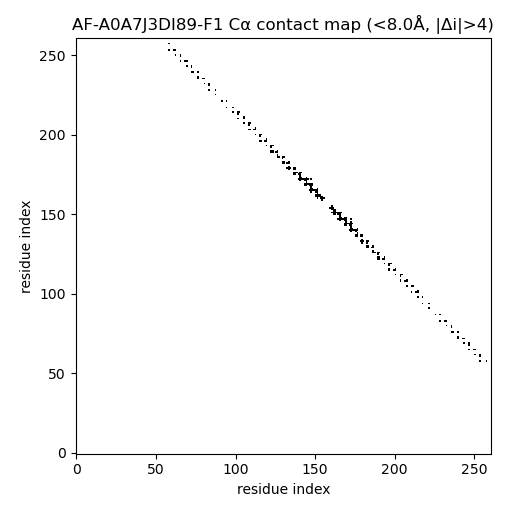 C CA . SER A 1 199 ? -3.807 7.204 10.896 1.00 94.75 199 SER A CA 1
ATOM 1505 C C . SER A 1 199 ? -3.133 6.203 9.951 1.00 94.75 199 SER A C 1
ATOM 1507 O O . SER A 1 199 ? -2.619 6.577 8.896 1.00 94.75 199 SER A O 1
ATOM 1509 N N . VAL A 1 200 ? -3.225 4.904 10.255 1.00 95.19 200 VAL A N 1
ATOM 1510 C CA . VAL A 1 200 ? -2.710 3.851 9.369 1.00 95.19 200 VAL A CA 1
ATOM 1511 C C . VAL A 1 200 ? -3.378 3.928 7.993 1.00 95.19 200 VAL A C 1
ATOM 1513 O O . VAL A 1 200 ? -2.680 3.914 6.982 1.00 95.19 200 VAL A O 1
ATOM 1516 N N . LYS A 1 201 ? -4.704 4.089 7.925 1.00 94.06 201 LYS A N 1
ATOM 1517 C CA . LYS A 1 201 ? -5.418 4.255 6.650 1.00 94.06 201 LYS A CA 1
ATOM 1518 C C . LYS A 1 201 ? -4.886 5.440 5.834 1.00 94.06 201 LYS A C 1
ATOM 1520 O O . LYS A 1 201 ? -4.669 5.295 4.635 1.00 94.06 201 LYS A O 1
ATOM 1525 N N . GLN A 1 202 ? -4.635 6.588 6.462 1.00 94.12 202 GLN A N 1
ATOM 1526 C CA . GLN A 1 202 ? -4.052 7.750 5.777 1.00 94.12 202 GLN A CA 1
ATOM 1527 C C . GLN A 1 202 ? -2.659 7.451 5.205 1.00 94.12 202 GLN A C 1
ATOM 1529 O O . GLN A 1 202 ? -2.341 7.895 4.101 1.00 94.12 202 GLN A O 1
ATOM 1534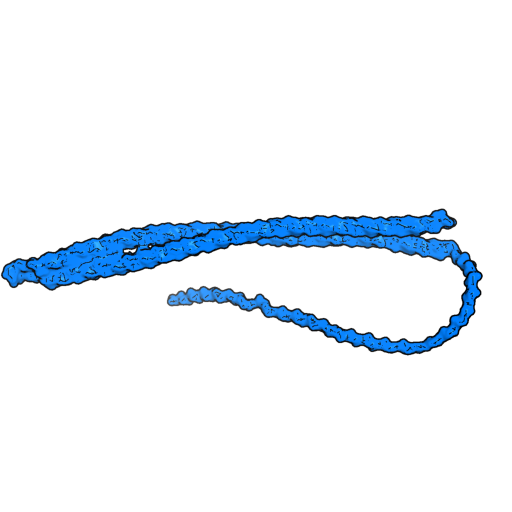 N N . ASN A 1 203 ? -1.846 6.656 5.908 1.00 95.81 203 ASN A N 1
ATOM 1535 C CA . ASN A 1 203 ? -0.552 6.214 5.389 1.00 95.81 203 ASN A CA 1
ATOM 1536 C C . ASN A 1 203 ? -0.706 5.316 4.154 1.00 95.81 203 ASN A C 1
ATOM 1538 O O . ASN A 1 203 ? 0.046 5.484 3.197 1.00 95.81 203 ASN A O 1
ATOM 1542 N N . PHE A 1 204 ? -1.694 4.416 4.129 1.00 94.88 204 PHE A N 1
ATOM 1543 C CA . PHE A 1 204 ? -1.982 3.599 2.943 1.00 94.88 204 PHE A CA 1
ATOM 1544 C C . PHE A 1 204 ? -2.413 4.446 1.739 1.00 94.88 204 PHE A C 1
ATOM 1546 O O . PHE A 1 204 ? -1.932 4.206 0.634 1.00 94.88 204 PHE A O 1
ATOM 1553 N N . GLU A 1 205 ? -3.240 5.476 1.940 1.00 93.75 205 GLU A N 1
ATOM 1554 C CA . GLU A 1 205 ? -3.605 6.418 0.867 1.00 93.75 205 GLU A CA 1
ATOM 1555 C C . GLU A 1 205 ? -2.384 7.172 0.325 1.00 93.75 205 GLU A C 1
ATOM 1557 O O . GLU A 1 205 ? -2.240 7.361 -0.884 1.00 93.75 205 GLU A O 1
ATOM 1562 N N . LYS A 1 206 ? -1.456 7.562 1.208 1.00 96.38 206 LYS A N 1
ATOM 1563 C CA . LYS A 1 206 ? -0.199 8.188 0.789 1.00 96.38 206 LYS A CA 1
ATOM 1564 C C . LYS A 1 206 ? 0.657 7.228 -0.039 1.00 96.38 206 LYS A C 1
ATOM 1566 O O . LYS A 1 206 ? 1.106 7.607 -1.112 1.00 96.38 206 LYS A O 1
ATOM 1571 N N . VAL A 1 207 ? 0.829 5.986 0.415 1.00 96.31 207 VAL A N 1
ATOM 1572 C CA . VAL A 1 207 ? 1.570 4.957 -0.334 1.00 96.31 207 VAL A CA 1
ATOM 1573 C C . VAL A 1 207 ? 0.924 4.697 -1.695 1.00 96.31 207 VAL A C 1
ATOM 1575 O O . VAL A 1 207 ? 1.630 4.593 -2.693 1.00 96.31 207 VAL A O 1
ATOM 1578 N N . LYS A 1 208 ? -0.412 4.636 -1.769 1.00 96.06 208 LYS A N 1
ATOM 1579 C CA . LYS A 1 208 ? -1.141 4.494 -3.037 1.00 96.06 208 LYS A CA 1
ATOM 1580 C C . LYS A 1 208 ? -0.800 5.628 -4.006 1.00 96.06 208 LYS A C 1
ATOM 1582 O O . LYS A 1 208 ? -0.503 5.352 -5.165 1.00 96.06 208 LYS A O 1
ATOM 1587 N N . LYS A 1 209 ? -0.791 6.873 -3.526 1.00 96.12 209 LYS A N 1
ATOM 1588 C CA . LYS A 1 209 ? -0.407 8.038 -4.330 1.00 96.12 209 LYS A CA 1
ATOM 1589 C C . LYS A 1 209 ? 1.057 7.983 -4.771 1.00 96.12 209 LYS A C 1
ATOM 1591 O O . LYS A 1 209 ? 1.342 8.207 -5.941 1.00 96.12 209 LYS A O 1
ATOM 1596 N N . ASP A 1 210 ? 1.969 7.631 -3.869 1.00 97.06 210 ASP A N 1
ATOM 1597 C CA . ASP A 1 210 ? 3.391 7.500 -4.203 1.00 97.06 210 ASP A CA 1
ATOM 1598 C C . ASP A 1 210 ? 3.599 6.439 -5.308 1.00 97.06 210 ASP A C 1
ATOM 1600 O O . ASP A 1 210 ? 4.409 6.632 -6.213 1.00 97.06 210 ASP A O 1
ATOM 1604 N N . LEU A 1 211 ? 2.830 5.341 -5.289 1.00 96.44 211 LEU A N 1
ATOM 1605 C CA . LEU A 1 211 ? 2.849 4.321 -6.347 1.00 96.44 211 LEU A CA 1
ATOM 1606 C C . LEU A 1 211 ? 2.287 4.831 -7.685 1.00 96.44 211 LEU A C 1
ATOM 1608 O O . LEU A 1 211 ? 2.827 4.481 -8.733 1.00 96.44 211 LEU A O 1
ATOM 1612 N N . GLU A 1 212 ? 1.238 5.656 -7.668 1.00 95.25 212 GLU A N 1
ATOM 1613 C CA . GLU A 1 212 ? 0.704 6.317 -8.872 1.00 95.25 212 GLU A CA 1
ATOM 1614 C C . GLU A 1 212 ? 1.742 7.258 -9.501 1.00 95.25 212 GLU A C 1
ATOM 1616 O O . GLU A 1 212 ? 1.963 7.229 -10.714 1.00 95.25 212 GLU A O 1
ATOM 1621 N N . ASP A 1 213 ? 2.437 8.038 -8.672 1.00 96.12 213 ASP A N 1
ATOM 1622 C CA . ASP A 1 213 ? 3.496 8.945 -9.116 1.00 96.12 213 ASP A CA 1
ATOM 1623 C C . ASP A 1 213 ? 4.706 8.167 -9.679 1.00 96.12 213 ASP A C 1
ATOM 1625 O O . ASP A 1 213 ? 5.300 8.564 -10.690 1.00 96.12 213 ASP A O 1
ATOM 1629 N N . MET A 1 214 ? 5.061 7.022 -9.079 1.00 95.62 214 MET A N 1
ATOM 1630 C CA . MET A 1 214 ? 6.089 6.119 -9.616 1.00 95.62 214 MET A CA 1
ATOM 1631 C C . MET A 1 214 ? 5.687 5.524 -10.969 1.00 95.62 214 MET A C 1
ATOM 1633 O O . MET A 1 214 ? 6.516 5.473 -11.880 1.00 95.62 214 MET A O 1
ATOM 1637 N N . GLU A 1 215 ? 4.432 5.099 -11.124 1.00 94.69 215 GLU A N 1
ATOM 1638 C CA . GLU A 1 215 ? 3.907 4.569 -12.385 1.00 94.69 215 GLU A CA 1
ATOM 1639 C C . GLU A 1 215 ? 4.004 5.616 -13.505 1.00 94.69 215 GLU A C 1
ATOM 1641 O O . GLU A 1 215 ? 4.564 5.335 -14.569 1.00 94.69 215 GLU A O 1
ATOM 1646 N N . ALA A 1 216 ? 3.555 6.847 -13.241 1.00 95.25 216 ALA A N 1
ATOM 1647 C CA . ALA A 1 216 ? 3.666 7.964 -14.178 1.00 95.25 216 ALA A CA 1
ATOM 1648 C C . ALA A 1 216 ? 5.130 8.288 -14.525 1.00 95.25 216 ALA A C 1
ATOM 1650 O O . ALA A 1 216 ? 5.471 8.528 -15.686 1.00 95.25 216 ALA A O 1
ATOM 1651 N N . SER A 1 217 ? 6.023 8.245 -13.533 1.00 96.69 217 SER A N 1
ATOM 1652 C CA . SER A 1 217 ? 7.455 8.475 -13.747 1.00 96.69 217 SER A CA 1
ATOM 1653 C C . SER A 1 217 ? 8.067 7.414 -14.662 1.00 96.69 217 SER A C 1
ATOM 1655 O O . SER A 1 217 ? 8.833 7.743 -15.566 1.00 96.69 217 SER A O 1
ATOM 1657 N N . ILE A 1 218 ? 7.697 6.143 -14.489 1.00 95.00 218 ILE A N 1
ATOM 1658 C CA . ILE A 1 218 ? 8.172 5.048 -15.343 1.00 95.00 218 ILE A CA 1
ATOM 1659 C C . ILE A 1 218 ? 7.636 5.166 -16.768 1.00 95.00 218 ILE A C 1
ATOM 1661 O O . ILE A 1 218 ? 8.386 4.917 -17.713 1.00 95.00 218 ILE A O 1
ATOM 1665 N N . GLN A 1 219 ? 6.382 5.583 -16.944 1.00 94.38 219 GLN A N 1
ATOM 1666 C CA . GLN A 1 219 ? 5.827 5.857 -18.272 1.00 94.38 219 GLN A CA 1
ATOM 1667 C C . GLN A 1 219 ? 6.612 6.967 -18.986 1.00 94.38 219 GLN A C 1
ATOM 1669 O O . GLN A 1 219 ? 6.980 6.804 -20.151 1.00 94.38 219 GLN A O 1
ATOM 1674 N N . ASN A 1 220 ? 6.956 8.047 -18.276 1.00 95.62 220 ASN A N 1
ATOM 1675 C CA . ASN A 1 220 ? 7.800 9.112 -18.823 1.00 95.62 220 ASN A CA 1
ATOM 1676 C C . ASN A 1 220 ? 9.199 8.600 -19.195 1.00 95.62 220 ASN A C 1
ATOM 1678 O O . ASN A 1 220 ? 9.652 8.833 -20.314 1.00 95.62 220 ASN A O 1
ATOM 1682 N N . MET A 1 221 ? 9.857 7.833 -18.316 1.00 93.69 221 MET A N 1
ATOM 1683 C CA . MET A 1 221 ? 11.158 7.224 -18.631 1.00 93.69 221 MET A CA 1
ATOM 1684 C C . MET A 1 221 ? 11.080 6.299 -19.850 1.00 93.69 221 MET A C 1
ATOM 1686 O O . MET A 1 221 ? 11.998 6.275 -20.664 1.00 93.69 221 MET A O 1
ATOM 1690 N N . SER A 1 222 ? 9.996 5.532 -19.991 1.00 94.69 222 SER A N 1
ATOM 1691 C CA . SER A 1 222 ? 9.787 4.650 -21.140 1.00 94.69 222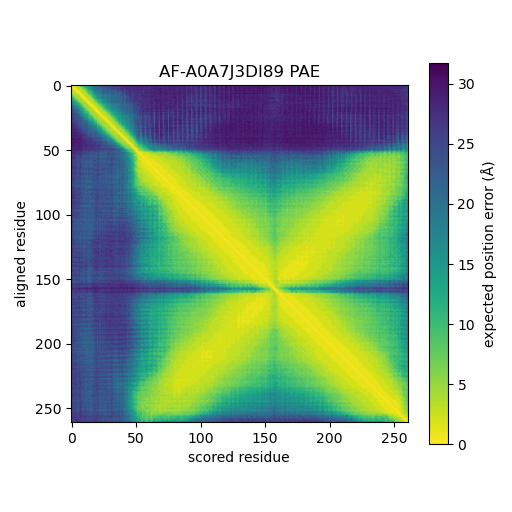 SER A CA 1
ATOM 1692 C C . SER A 1 222 ? 9.718 5.444 -22.448 1.00 94.69 222 SER A C 1
ATOM 1694 O O . SER A 1 222 ? 10.402 5.089 -23.410 1.00 94.69 222 SER A O 1
ATOM 1696 N N . ALA A 1 223 ? 8.986 6.563 -22.458 1.00 94.62 223 ALA A N 1
ATOM 1697 C CA . ALA A 1 223 ? 8.916 7.463 -23.607 1.00 94.62 223 ALA A CA 1
ATOM 1698 C C . ALA A 1 223 ? 10.275 8.117 -23.926 1.00 94.62 223 ALA A C 1
ATOM 1700 O O . ALA A 1 223 ? 10.676 8.183 -25.090 1.00 94.62 223 ALA A O 1
ATOM 1701 N N . GLU A 1 224 ? 11.021 8.558 -22.908 1.00 96.69 224 GLU A N 1
ATOM 1702 C CA . GLU A 1 224 ? 12.366 9.123 -23.085 1.00 96.69 224 GLU A CA 1
ATOM 1703 C C . GLU A 1 224 ? 13.350 8.100 -23.663 1.00 96.69 224 GLU A C 1
ATOM 1705 O O . GLU A 1 224 ? 14.079 8.397 -24.613 1.00 96.69 224 GLU A O 1
ATOM 1710 N N . ILE A 1 225 ? 13.344 6.874 -23.137 1.00 94.56 225 ILE A N 1
ATOM 1711 C CA . ILE A 1 225 ? 14.178 5.771 -23.624 1.00 94.56 225 ILE A CA 1
ATOM 1712 C C . ILE A 1 225 ? 13.842 5.447 -25.080 1.00 94.56 225 ILE A C 1
ATOM 1714 O O . ILE A 1 225 ? 14.746 5.269 -25.899 1.00 94.56 225 ILE A O 1
ATOM 1718 N N . GLU A 1 226 ? 12.560 5.418 -25.441 1.00 94.19 226 GLU A N 1
ATOM 1719 C CA . GLU A 1 226 ? 12.141 5.230 -26.828 1.00 94.19 226 GLU A CA 1
ATOM 1720 C C . GLU A 1 226 ? 12.637 6.357 -27.749 1.00 94.19 226 GLU A C 1
ATOM 1722 O O . GLU A 1 226 ? 13.112 6.090 -28.862 1.00 94.19 226 GLU A O 1
ATOM 1727 N N . GLY A 1 227 ? 12.619 7.601 -27.265 1.00 94.75 227 GLY A N 1
ATOM 1728 C CA . GLY A 1 227 ? 13.225 8.746 -27.940 1.00 94.75 227 GLY A CA 1
ATOM 1729 C C . GLY A 1 227 ? 14.733 8.577 -28.155 1.00 94.75 227 GLY A C 1
ATOM 1730 O O . GLY A 1 227 ? 15.224 8.790 -29.265 1.00 94.75 227 GLY A O 1
ATOM 1731 N N . ILE A 1 228 ? 15.466 8.120 -27.135 1.00 95.62 228 ILE A N 1
ATOM 1732 C CA . ILE A 1 228 ? 16.913 7.861 -27.213 1.00 95.62 228 ILE A CA 1
ATOM 1733 C C . ILE A 1 228 ? 17.221 6.780 -28.253 1.00 95.62 228 ILE A C 1
ATOM 1735 O O . ILE A 1 228 ? 18.088 6.985 -29.103 1.00 95.62 228 ILE A O 1
ATOM 1739 N N . PHE A 1 229 ? 16.506 5.651 -28.242 1.00 93.81 229 PHE A N 1
ATOM 1740 C CA . PHE A 1 229 ? 16.708 4.595 -29.242 1.00 93.81 229 PHE A CA 1
ATOM 1741 C C . PHE A 1 229 ? 16.416 5.087 -30.665 1.00 93.81 229 PHE A C 1
ATOM 1743 O O . PHE A 1 229 ? 17.166 4.776 -31.591 1.00 93.81 229 PHE A O 1
ATOM 1750 N N . SER A 1 230 ? 15.384 5.915 -30.840 1.00 93.81 230 SER A N 1
ATOM 1751 C CA . SER A 1 230 ? 15.052 6.520 -32.136 1.00 93.81 230 SER A CA 1
ATOM 1752 C C . SER A 1 230 ? 16.144 7.484 -32.619 1.00 93.81 230 SER A C 1
ATOM 1754 O O . SER A 1 230 ? 16.534 7.461 -33.792 1.00 93.81 230 SER A O 1
ATOM 1756 N N . ALA A 1 231 ? 16.697 8.295 -31.713 1.00 95.12 231 ALA A N 1
ATOM 1757 C CA . ALA A 1 231 ? 17.815 9.189 -32.004 1.00 95.12 231 ALA A CA 1
ATOM 1758 C C . ALA A 1 231 ? 19.090 8.409 -32.360 1.00 95.12 231 ALA A C 1
ATOM 1760 O O . ALA A 1 231 ? 19.756 8.741 -33.340 1.00 95.12 231 ALA A O 1
ATOM 1761 N N . LEU A 1 232 ? 19.398 7.332 -31.630 1.00 93.31 232 LEU A N 1
ATOM 1762 C CA . LEU A 1 232 ? 20.533 6.451 -31.919 1.00 93.31 232 LEU A CA 1
ATOM 1763 C C . LEU A 1 232 ? 20.395 5.767 -33.281 1.00 93.31 232 LEU A C 1
ATOM 1765 O O . LEU A 1 232 ? 21.358 5.735 -34.046 1.00 93.31 232 LEU A O 1
ATOM 1769 N N . LYS A 1 233 ? 19.196 5.286 -33.629 1.00 92.31 233 LYS A N 1
ATOM 1770 C CA . LYS A 1 233 ? 18.923 4.690 -34.945 1.00 92.31 233 LYS A CA 1
ATOM 1771 C C . LYS A 1 233 ? 19.110 5.710 -36.071 1.00 92.31 233 LYS A C 1
ATOM 1773 O O . LYS A 1 233 ? 19.738 5.413 -37.088 1.00 92.31 233 LYS A O 1
ATOM 1778 N N . THR A 1 234 ? 18.647 6.942 -35.854 1.00 93.81 234 THR A N 1
ATOM 1779 C CA . THR A 1 234 ? 18.844 8.060 -36.791 1.00 93.81 234 THR A CA 1
ATOM 1780 C C . THR A 1 234 ? 20.326 8.400 -36.955 1.00 93.81 234 THR A C 1
ATOM 1782 O O . THR A 1 234 ? 20.807 8.529 -38.080 1.00 93.81 234 THR A O 1
ATOM 1785 N N . ALA A 1 235 ? 21.075 8.489 -35.854 1.00 93.00 235 ALA A N 1
ATOM 1786 C CA . ALA A 1 235 ? 22.509 8.756 -35.874 1.00 93.00 235 ALA A CA 1
ATOM 1787 C C . ALA A 1 235 ? 23.294 7.639 -36.578 1.00 93.00 235 ALA A C 1
ATOM 1789 O O . ALA A 1 235 ? 24.173 7.936 -37.384 1.00 93.00 235 ALA A O 1
ATOM 1790 N N . ASN A 1 236 ? 22.947 6.369 -36.340 1.00 90.88 236 ASN A N 1
ATOM 1791 C CA . ASN A 1 236 ? 23.554 5.221 -37.018 1.00 90.88 236 ASN A CA 1
ATOM 1792 C C . ASN A 1 236 ? 23.300 5.259 -38.538 1.00 90.88 236 ASN A C 1
ATOM 1794 O O . ASN A 1 236 ? 24.220 5.060 -39.331 1.00 90.88 236 ASN A O 1
ATOM 1798 N N . CYS A 1 237 ? 22.071 5.588 -38.952 1.00 89.94 237 CYS A N 1
ATOM 1799 C CA . CYS A 1 237 ? 21.716 5.774 -40.361 1.00 89.94 237 CYS A CA 1
ATOM 1800 C C . CYS A 1 237 ? 22.528 6.906 -41.012 1.00 89.94 237 CYS A C 1
ATOM 1802 O O . CYS A 1 237 ? 23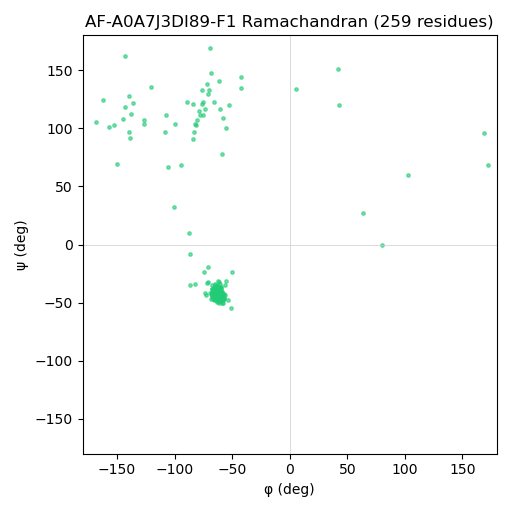.119 6.726 -42.077 1.00 89.94 237 CYS A O 1
ATOM 1804 N N . LEU A 1 238 ? 22.616 8.058 -40.343 1.00 93.19 238 LEU A N 1
ATOM 1805 C CA . LEU A 1 238 ? 23.323 9.231 -40.853 1.00 93.19 238 LEU A CA 1
ATOM 1806 C C . LEU A 1 238 ? 24.838 8.995 -40.923 1.00 93.19 238 LEU A C 1
ATOM 1808 O O . LEU A 1 238 ? 25.462 9.330 -41.928 1.00 93.19 238 LEU A O 1
ATOM 1812 N N . ALA A 1 239 ? 25.421 8.353 -39.907 1.00 89.56 239 ALA A N 1
ATOM 1813 C CA . ALA A 1 239 ? 26.824 7.952 -39.907 1.00 89.56 239 ALA A CA 1
ATOM 1814 C C . ALA A 1 239 ? 27.124 6.992 -41.066 1.00 89.56 239 ALA A C 1
ATOM 1816 O O . ALA A 1 239 ? 28.058 7.236 -41.829 1.00 89.56 239 ALA A O 1
ATOM 1817 N N . SER A 1 240 ? 26.300 5.954 -41.250 1.00 88.56 240 SER A N 1
ATOM 1818 C CA . SER A 1 240 ? 26.423 5.029 -42.382 1.00 88.56 240 SER A CA 1
ATOM 1819 C C . SER A 1 240 ? 26.346 5.774 -43.721 1.00 88.56 240 SER A C 1
ATOM 1821 O O . SER A 1 240 ? 27.231 5.618 -44.562 1.00 88.56 240 SER A O 1
ATOM 1823 N N . GLY A 1 241 ? 25.369 6.671 -43.893 1.00 88.69 241 GLY A N 1
ATOM 1824 C CA . GLY A 1 241 ? 25.223 7.498 -45.095 1.00 88.69 241 GLY A CA 1
ATOM 1825 C C . GLY A 1 241 ? 26.437 8.389 -45.389 1.00 88.69 241 GLY A C 1
ATOM 1826 O O . GLY A 1 241 ? 26.870 8.475 -46.540 1.00 88.69 241 GLY A O 1
ATOM 1827 N N . ILE A 1 242 ? 27.038 9.004 -44.364 1.00 91.00 242 ILE A N 1
ATOM 1828 C CA . ILE A 1 242 ? 28.284 9.775 -44.510 1.00 91.00 242 ILE A CA 1
ATOM 1829 C C . ILE A 1 242 ? 29.429 8.862 -44.958 1.00 91.00 242 ILE A C 1
ATOM 1831 O O . ILE A 1 242 ? 30.142 9.212 -45.899 1.00 91.00 242 ILE A O 1
ATOM 1835 N N . PHE A 1 243 ? 29.590 7.685 -44.345 1.00 86.75 243 PHE A N 1
ATOM 1836 C CA . PHE A 1 243 ? 30.611 6.719 -44.761 1.00 86.75 243 PHE A CA 1
ATOM 1837 C C . PHE A 1 243 ? 30.431 6.291 -46.221 1.00 86.75 243 PHE A C 1
ATOM 1839 O O . PHE A 1 243 ? 31.408 6.253 -46.970 1.00 86.75 243 PHE A O 1
ATOM 1846 N N . PHE A 1 244 ? 29.192 6.043 -46.652 1.00 86.44 244 PHE A N 1
ATOM 1847 C CA . PHE A 1 244 ? 28.869 5.743 -48.046 1.00 86.44 244 PHE A CA 1
ATOM 1848 C C . PHE A 1 244 ? 29.252 6.880 -48.998 1.00 86.44 244 PHE A C 1
ATOM 1850 O O . PHE A 1 244 ? 29.878 6.624 -50.026 1.00 86.44 244 PHE A O 1
ATOM 1857 N N . LEU A 1 245 ? 28.922 8.130 -48.658 1.00 89.25 245 LEU A N 1
ATOM 1858 C CA . LEU A 1 245 ? 29.281 9.299 -49.465 1.00 89.25 245 LEU A CA 1
ATOM 1859 C C . LEU A 1 245 ? 30.798 9.489 -49.552 1.00 89.25 245 LEU A C 1
ATOM 1861 O O . LEU A 1 245 ? 31.318 9.705 -50.645 1.00 89.25 245 LEU A O 1
ATOM 1865 N N . MET A 1 246 ? 31.520 9.360 -48.434 1.00 87.75 246 MET A N 1
ATOM 1866 C CA . MET A 1 246 ? 32.985 9.432 -48.426 1.00 87.75 246 MET A CA 1
ATOM 1867 C C . MET A 1 246 ? 33.593 8.358 -49.332 1.00 87.75 246 MET A C 1
ATOM 1869 O O . MET A 1 246 ? 34.496 8.653 -50.117 1.00 87.75 246 MET A O 1
ATOM 1873 N N . PHE A 1 247 ? 33.060 7.133 -49.287 1.00 84.12 247 PHE A N 1
ATOM 1874 C CA . PHE A 1 247 ? 33.522 6.058 -50.158 1.00 84.12 247 PHE A CA 1
ATOM 1875 C C . PHE A 1 247 ? 33.202 6.297 -51.632 1.00 84.12 247 PHE A C 1
ATOM 1877 O O . PHE A 1 247 ? 34.057 6.071 -52.486 1.00 84.12 247 PHE A O 1
ATOM 1884 N N . ALA A 1 248 ? 32.004 6.794 -51.940 1.00 84.94 248 ALA A N 1
ATOM 1885 C CA . ALA A 1 248 ? 31.617 7.142 -53.302 1.00 84.94 248 ALA A CA 1
ATOM 1886 C C . ALA A 1 248 ? 32.518 8.244 -53.882 1.00 84.94 248 ALA A C 1
ATOM 1888 O O . ALA A 1 248 ? 32.964 8.133 -55.022 1.00 84.94 248 ALA A O 1
ATOM 1889 N N . VAL A 1 249 ? 32.851 9.273 -53.095 1.00 87.94 249 VAL A N 1
ATOM 1890 C CA . VAL A 1 249 ? 33.779 10.340 -53.505 1.00 87.94 249 VAL A CA 1
ATOM 1891 C C . VAL A 1 249 ? 35.193 9.798 -53.737 1.00 87.94 249 VAL A C 1
ATOM 1893 O O . VAL A 1 249 ? 35.837 10.180 -54.718 1.00 87.94 249 VAL A O 1
ATOM 1896 N N . LEU A 1 250 ? 35.673 8.882 -52.887 1.00 84.12 250 LEU A N 1
ATOM 1897 C CA . LEU A 1 250 ? 36.967 8.213 -53.073 1.00 84.12 250 LEU A CA 1
ATOM 1898 C C . LEU A 1 250 ? 36.996 7.367 -54.353 1.00 84.12 250 LEU A C 1
ATOM 1900 O O . LEU A 1 250 ? 37.952 7.458 -55.121 1.00 84.12 250 LEU A O 1
ATOM 1904 N N . LEU A 1 251 ? 35.936 6.598 -54.618 1.00 82.25 251 LEU A N 1
ATOM 1905 C CA . LEU A 1 251 ? 35.787 5.808 -55.843 1.00 82.25 251 LEU A CA 1
ATOM 1906 C C . LEU A 1 251 ? 35.737 6.692 -57.092 1.00 82.25 251 LEU A C 1
ATOM 1908 O O . LEU A 1 251 ? 36.435 6.412 -58.065 1.00 82.25 251 LEU A O 1
ATOM 1912 N N . LEU A 1 252 ? 34.961 7.780 -57.063 1.00 85.44 252 LEU A N 1
ATOM 1913 C CA . LEU A 1 252 ? 34.891 8.739 -58.167 1.00 85.44 252 LEU A CA 1
ATOM 1914 C C . LEU A 1 252 ? 36.256 9.381 -58.433 1.00 85.44 252 LEU A C 1
ATOM 1916 O O . LEU A 1 252 ? 36.674 9.458 -59.589 1.00 85.44 252 LEU A O 1
ATOM 1920 N N . SER A 1 253 ? 36.979 9.767 -57.380 1.00 82.81 253 SER A N 1
ATOM 1921 C CA . SER A 1 253 ? 38.327 10.336 -57.495 1.00 82.81 253 SER A CA 1
ATOM 1922 C C . SER A 1 253 ? 39.311 9.337 -58.112 1.00 82.81 253 SER A C 1
ATOM 1924 O O . SER A 1 253 ? 39.997 9.680 -59.069 1.00 82.81 253 SER A O 1
ATOM 1926 N N . ALA A 1 254 ? 39.311 8.082 -57.647 1.00 78.69 254 ALA A N 1
ATOM 1927 C CA . ALA A 1 254 ? 40.154 7.023 -58.205 1.00 78.69 254 ALA A CA 1
ATOM 1928 C C . ALA A 1 254 ? 39.786 6.668 -59.660 1.00 78.69 254 ALA A C 1
ATOM 1930 O O . ALA A 1 254 ? 40.659 6.367 -60.472 1.00 78.69 254 ALA A O 1
ATOM 1931 N N . SER A 1 255 ? 38.498 6.724 -60.017 1.00 79.50 255 SER A N 1
ATOM 1932 C CA . SER A 1 255 ? 38.025 6.428 -61.376 1.00 79.50 255 SER A CA 1
ATOM 1933 C C . SER A 1 255 ? 38.410 7.505 -62.394 1.00 79.50 255 SER A C 1
ATOM 1935 O O . SER A 1 255 ? 38.687 7.189 -63.550 1.00 79.50 255 SER A O 1
ATOM 1937 N N . LYS A 1 256 ? 38.486 8.775 -61.974 1.00 78.62 256 LYS A N 1
ATOM 1938 C CA . LYS A 1 256 ? 38.876 9.887 -62.850 1.00 78.62 256 LYS A CA 1
ATOM 1939 C C . LYS A 1 256 ? 40.307 9.722 -63.363 1.00 78.62 256 LYS A C 1
ATOM 1941 O O . LYS A 1 256 ? 40.562 9.969 -64.540 1.00 78.62 256 LYS A O 1
ATOM 1946 N N . ASP A 1 257 ? 41.203 9.236 -62.509 1.00 67.62 257 ASP A N 1
ATOM 1947 C CA . ASP A 1 257 ? 42.584 8.922 -62.885 1.00 67.62 257 ASP A CA 1
ATOM 1948 C C . ASP A 1 257 ? 42.684 7.676 -63.783 1.00 67.62 257 ASP A C 1
ATOM 1950 O O . ASP A 1 257 ? 43.676 7.502 -64.489 1.00 67.62 257 ASP A O 1
ATOM 1954 N N . PHE A 1 258 ? 41.651 6.826 -63.797 1.00 61.31 258 PHE A N 1
ATOM 1955 C CA . PHE A 1 258 ? 41.566 5.642 -64.655 1.00 61.31 258 PHE A CA 1
ATOM 1956 C C . PHE A 1 258 ? 41.080 5.972 -66.076 1.00 61.31 258 PHE A C 1
ATOM 1958 O O . PHE A 1 258 ? 41.524 5.345 -67.027 1.00 61.31 258 PHE A O 1
ATOM 1965 N N . ILE A 1 259 ? 40.183 6.955 -66.234 1.00 59.06 259 ILE A N 1
ATOM 1966 C CA . ILE A 1 259 ? 39.595 7.340 -67.536 1.00 59.06 259 ILE A CA 1
ATOM 1967 C C . ILE A 1 259 ? 40.583 8.128 -68.418 1.00 59.06 259 ILE A C 1
ATOM 1969 O O . ILE A 1 259 ? 40.445 8.145 -69.638 1.00 59.06 259 ILE A O 1
ATOM 1973 N N . HIS A 1 260 ? 41.585 8.779 -67.823 1.00 55.47 260 HIS A N 1
ATOM 1974 C CA . HIS A 1 260 ? 42.628 9.517 -68.550 1.00 55.47 260 HIS A CA 1
ATOM 1975 C C . HIS A 1 260 ? 43.839 8.656 -68.966 1.00 55.47 260 HIS A C 1
ATOM 1977 O O . HIS A 1 260 ? 44.850 9.211 -69.404 1.00 55.47 260 HIS A O 1
ATOM 1983 N N . PHE A 1 261 ? 43.743 7.332 -68.821 1.00 47.28 261 PHE A N 1
ATOM 1984 C CA . PHE A 1 261 ? 44.768 6.351 -69.177 1.00 47.28 261 PHE A CA 1
ATOM 1985 C C . PHE A 1 261 ? 44.337 5.528 -70.395 1.00 47.28 261 PHE A C 1
ATOM 1987 O O . PHE A 1 261 ? 45.220 5.220 -71.225 1.00 47.28 261 PHE A O 1
#

Radius of gyration: 47.97 Å; Cα contacts (8 Å, |Δi|>4): 152; chains: 1; bounding box: 115×51×136 Å

Foldseek 3Di:
DDDDDDDDDDDPDDDDDDDDDDDDDDDDDDDDDDDDDDDDDDPDPDDPPPDPVVLVVVLVVLVVCLVVLLVVLVVVLVVLLVVLVVVLVVVVVVLVVVLVVLVVVLVVLVVVLVVLVVVLVVLVVVLVVLLVVLVVLLVVLVVQLVVLVVQQPDDDPPPDGCNVVSVVSNVSSVVSNVVSVVSVVVSVVSVVVSVVSVVVSVVSVVVSVVSVVVSVVSVVVSVVSVVVSVVSNVVSVVVSVVSVVVSVVSNVVSVVVVVVD

Sequence (261 aa):
MGEHEEEHVIASDILEKKSGVRIEKKEEKKEGKEPEKRAEGIEGKKGVEGAPVVKLTINIVLLSFAVFGMLAAIALYFIVDNVLDQGKLMVMSRLETITKSIGDTRAGVEKMADAISGIGNASEKFGNSIGKSEVGVRTSGEEVKSFGNKIKTVNFGGVISFKEEGEELEKAGEEFIKSADELKEAREGMEETAESIKSVKQNFEKVKKDLEDMEASIQNMSAEIEGIFSALKTANCLASGIFFLMFAVLLLSASKDFIHF

Mean predicted aligned error: 13.52 Å

Solvent-accessible surface area (backbone atoms only — not comparable to full-atom values): 14786 Å² total; per-residue (Å²): 138,84,86,80,87,83,84,85,79,81,82,90,81,87,84,89,78,90,79,87,81,80,85,79,87,79,88,81,88,80,90,81,82,86,80,89,82,91,76,82,88,75,95,68,96,66,88,74,84,70,57,75,67,59,60,52,53,52,50,54,51,53,51,47,54,49,54,52,50,50,53,50,50,53,51,51,48,54,52,51,51,52,51,49,54,52,50,49,51,55,53,52,54,50,49,52,51,49,51,50,53,50,53,55,48,41,54,49,46,52,54,49,40,52,51,49,51,52,49,34,56,51,38,52,54,48,29,55,49,37,52,53,49,20,53,52,39,28,52,52,8,54,51,38,26,52,48,10,56,54,39,38,71,45,64,60,87,84,78,51,72,38,42,66,64,10,50,50,33,26,51,53,10,50,52,32,36,50,52,17,53,54,34,46,53,55,25,53,54,34,51,54,49,33,52,51,42,53,54,53,43,53,52,41,54,48,50,45,49,52,50,52,53,50,47,55,50,50,53,51,50,51,54,51,52,52,50,50,53,52,51,50,53,51,49,51,51,51,52,48,50,50,53,51,51,55,49,50,52,51,50,53,56,58,46,55,67,56,75,79,107

Nearest PDB structures (foldseek):
  3g6b-assembly1_A  TM=3.451E-01  e=1.284E-03  Thermotoga maritima
  6h6e-assembly1_E  TM=4.148E-01  e=3.833E-02  Photorhabdus luminescens
  8i4v-assembly1_A  TM=5.139E-01  e=2.329E-01  Saccharomyces cerevisiae S288C
  7a0g-assembly1_DDD  TM=3.112E-01  e=3.833E-02  Serratia marcescens
  6grj-assembly1_D  TM=3.250E-01  e=1.232E-01  Aeromonas hydrophila